Protein 8K9N 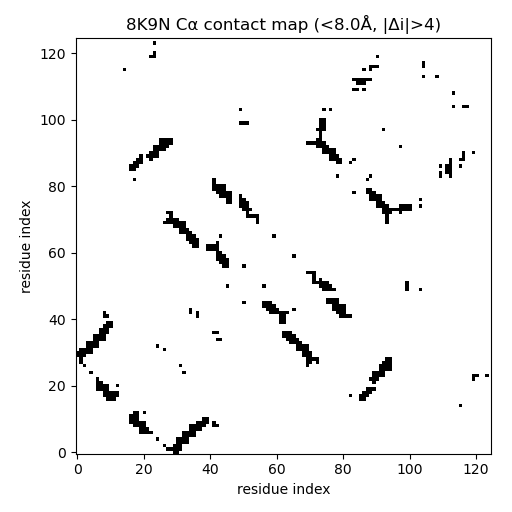(pdb70)

InterPro domains:
  IPR000923 Blue (type 1) copper domain [PF00127] (29-115)
  IPR001235 Blue (type 1) copper protein, plastocyanin-type [PR00156] (47-60)
  IPR001235 Blue (type 1) copper protein, plastocyanin-type [PR00156] (61-76)
  IPR001235 Blue (type 1) copper protein, plastocyanin-type [PR00156] (93-107)
  IPR002386 Amicyanin/Pseudoazurin [PR00155] (25-40)
  IPR002386 Amicyanin/Pseudoazurin [PR00155] (41-60)
  IPR002386 Amicyanin/Pseudoazurin [PR00155] (61-76)
  IPR002386 Amicyanin/Pseudoazurin [PR00155] (82-97)
  IPR002386 Amicyanin/Pseudoazurin [PR00155] (98-113)
  IPR008972 Cupredoxin [G3DSA:2.60.40.420] (24-146)
  IPR008972 Cupredoxin [SSF49503] (25-141)
  IPR012745 Pseudoazurin [TIGR02375] (30-144)
  IPR012745 Pseudoazurin [cd04218] (27-142)
  IPR028871 Blue (type 1) copper protein, binding site [PS00196] (95-109)

Structure (mmCIF, N/CA/C/O backbone):
data_8K9N
#
_entry.id   8K9N
#
_cell.length_a   49.676
_cell.length_b   49.676
_cell.length_c   96.519
_cell.angle_alpha   90.000
_cell.angle_beta   90.000
_cell.angle_gamma   120.000
#
_symmetry.space_group_name_H-M   'P 65'
#
loop_
_entity.id
_entity.type
_entity.pdbx_description
1 polymer Pseudoazurin
2 non-polymer 'COPPER (II) ION'
3 non-polymer 'SULFATE ION'
4 water water
#
loop_
_atom_site.group_PDB
_atom_site.id
_atom_site.type_symbol
_atom_site.label_atom_id
_atom_site.label_alt_id
_atom_site.label_comp_id
_atom_site.label_asym_id
_atom_site.label_entity_id
_atom_site.label_seq_id
_atom_site.pdbx_PDB_ins_code
_atom_site.Cartn_x
_atom_site.Cartn_y
_atom_site.Cartn_z
_atom_site.occupancy
_atom_site.B_iso_or_equiv
_atom_site.auth_seq_id
_atom_site.auth_comp_id
_atom_site.auth_asym_id
_atom_site.auth_atom_id
_atom_site.pdbx_PDB_model_num
ATOM 1 N N A ALA A 1 2 ? 17.77200 1.15200 19.52000 0.610 21.13430 -1 ALA A N 1
ATOM 2 N N B ALA A 1 2 ? 15.77400 -0.02300 20.14600 0.390 15.22948 -1 ALA A N 1
ATOM 3 C CA A ALA A 1 2 ? 18.89300 0.19800 19.73600 0.610 16.55398 -1 ALA A CA 1
ATOM 4 C CA B ALA A 1 2 ? 16.85200 -1.03400 20.32300 0.390 15.21376 -1 ALA A CA 1
ATOM 5 C C A ALA A 1 2 ? 19.05800 -0.68200 18.50500 0.610 11.16370 -1 ALA A C 1
ATOM 6 C C B ALA A 1 2 ? 17.44600 -1.41600 18.97900 0.390 14.19867 -1 ALA A C 1
ATOM 7 O O A ALA A 1 2 ? 18.13200 -0.85200 17.72500 0.610 10.65970 -1 ALA A O 1
ATOM 8 O O B ALA A 1 2 ? 16.74000 -1.42500 17.97300 0.390 13.79585 -1 ALA A O 1
ATOM 21 N N A SER A 1 3 ? 20.25300 -1.23400 18.34000 0.610 10.38270 0 SER A N 1
ATOM 22 N N B SER A 1 3 ? 18.73900 -1.73900 18.96000 0.390 14.94514 0 SER A N 1
ATOM 23 C CA A SER A 1 3 ? 20.55200 -2.07000 17.18500 0.610 9.76171 0 SER A CA 1
ATOM 24 C CA B SER A 1 3 ? 19.33400 -2.29100 17.75300 0.390 15.86918 0 SER A CA 1
ATOM 25 C C A SER A 1 3 ? 19.67100 -3.31200 17.18100 0.610 8.82177 0 SER A C 1
ATOM 26 C C B SER A 1 3 ? 18.66200 -3.60800 17.41800 0.390 13.24557 0 SER A C 1
ATOM 27 O O A SER A 1 3 ? 19.48800 -3.96300 18.21200 0.610 9.62049 0 SER A O 1
ATOM 28 O O B SER A 1 3 ? 18.33400 -4.40800 18.30300 0.390 12.36871 0 SER A O 1
ATOM 43 N N A GLU A 1 4 ? 19.13500 -3.66000 16.01100 0.610 9.39499 1 GLU A N 1
ATOM 44 N N B GLU A 1 4 ? 18.45200 -3.82700 16.13200 0.390 13.31174 1 GLU A N 1
ATOM 45 C CA A GLU A 1 4 ? 18.38800 -4.90700 15.85300 0.610 12.68311 1 GLU A CA 1
ATOM 46 C CA B GLU A 1 4 ? 17.80900 -5.03200 15.66200 0.390 13.10524 1 GLU A CA 1
ATOM 47 C C A GLU A 1 4 ? 19.02000 -5.75000 14.75900 0.610 9.11807 1 GLU A C 1
ATOM 48 C C B GLU A 1 4 ? 18.71800 -5.74200 14.67100 0.390 10.24991 1 GLU A C 1
ATOM 49 O O A GLU A 1 4 ? 19.79000 -5.23900 13.94200 0.610 8.87795 1 GLU A O 1
ATOM 50 O O B GLU A 1 4 ? 19.43300 -5.10700 13.88600 0.390 8.76937 1 GLU A O 1
ATOM 73 N N . ASN A 1 5 ? 18.70800 -7.05800 14.77800 1.000 10.11011 2 ASN A N 1
ATOM 74 C CA . ASN A 1 5 ? 19.36400 -7.99900 13.88200 1.000 8.83878 2 ASN A CA 1
ATOM 75 C C . ASN A 1 5 ? 18.34300 -8.66100 12.97700 1.000 8.32048 2 ASN A C 1
ATOM 76 O O . ASN A 1 5 ? 17.26300 -9.05900 13.42800 1.000 9.78705 2 ASN A O 1
ATOM 88 N N A ILE A 1 6 ? 18.70000 -8.79400 11.70500 0.690 7.49485 3 ILE A N 1
ATOM 89 N N B ILE A 1 6 ? 18.72000 -8.82600 11.70900 0.310 9.75246 3 ILE A N 1
ATOM 90 C CA A ILE A 1 6 ? 17.89800 -9.52400 10.73300 0.690 7.38995 3 ILE A CA 1
ATOM 91 C CA B ILE A 1 6 ? 17.94000 -9.56600 10.72000 0.310 10.90024 3 ILE A CA 1
ATOM 92 C C A ILE A 1 6 ? 18.74700 -10.67300 10.21300 0.690 6.72336 3 ILE A C 1
ATOM 93 C C B ILE A 1 6 ? 18.80900 -10.69700 10.18800 0.310 8.96248 3 ILE A C 1
ATOM 94 O O A ILE A 1 6 ? 19.86200 -10.45900 9.71900 0.690 7.60811 3 ILE A O 1
ATOM 95 O O B ILE A 1 6 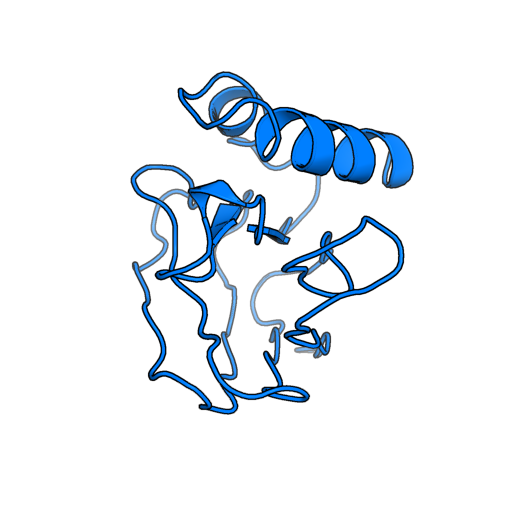? 19.82100 -10.44800 9.51800 0.310 8.44866 3 ILE A O 1
ATOM 126 N N A GLU A 1 7 ? 18.23200 -11.88900 10.35500 0.690 7.18679 4 GLU A N 1
ATOM 127 N N B GLU A 1 7 ? 18.40400 -11.93600 10.45600 0.310 8.76424 4 GLU A N 1
ATOM 128 C CA A GLU A 1 7 ? 18.90400 -13.10300 9.92500 0.690 7.26493 4 GLU A CA 1
ATOM 129 C CA B GLU A 1 7 ? 19.10900 -13.09500 9.93500 0.310 8.33571 4 GLU A CA 1
ATOM 130 C C A GLU A 1 7 ? 18.56100 -13.42100 8.46400 0.690 7.10866 4 GLU A C 1
ATOM 131 C C B GLU A 1 7 ? 18.62200 -13.44100 8.53600 0.310 8.02425 4 GLU A C 1
ATOM 132 O O A GLU A 1 7 ? 17.40300 -13.33300 8.04100 0.690 8.29443 4 GLU A O 1
ATOM 133 O O B GLU A 1 7 ? 17.42500 -13.40400 8.24000 0.310 8.81649 4 GLU A O 1
ATOM 156 N N . VAL A 1 8 ? 19.58600 -13.81000 7.70200 1.000 7.24012 5 VAL A N 1
ATOM 157 C CA . VAL A 1 8 ? 19.42500 -14.12300 6.28600 1.000 6.76265 5 VAL A CA 1
ATOM 158 C C . VAL A 1 8 ? 20.06500 -15.48100 6.03300 1.000 7.17905 5 VAL A C 1
ATOM 159 O O . VAL A 1 8 ? 21.23100 -15.69000 6.37200 1.000 9.14061 5 VAL A O 1
ATOM 173 N N . HIS A 1 9 ? 19.32300 -16.40300 5.43600 1.000 6.75905 6 HIS A N 1
ATOM 174 C CA . HIS A 1 9 ? 19.85900 -17.72300 5.14000 1.000 7.06114 6 HIS A CA 1
ATOM 175 C C . HIS A 1 9 ? 20.37400 -17.76700 3.70600 1.000 6.58813 6 HIS A C 1
ATOM 176 O O . HIS A 1 9 ? 19.71300 -17.29200 2.78400 1.000 7.45977 6 HIS A O 1
ATOM 190 N N . MET A 1 10 ? 21.54600 -18.36600 3.54600 1.000 7.71073 7 MET A N 1
ATOM 191 C CA . MET A 1 10 ? 22.16000 -18.60700 2.24800 1.000 7.52410 7 MET A CA 1
ATOM 192 C C . MET A 1 10 ? 21.85900 -20.02400 1.80600 1.000 7.69165 7 MET A C 1
ATOM 193 O O . MET A 1 10 ? 22.28100 -20.98200 2.46900 1.000 8.33872 7 MET A O 1
ATOM 206 N N . LEU A 1 11 ? 21.11900 -20.15600 0.70000 1.000 7.84811 8 LEU A N 1
ATOM 207 C CA . LEU A 1 11 ? 20.49200 -21.41500 0.33100 1.000 8.17917 8 LEU A CA 1
ATOM 208 C C . LEU A 1 11 ? 20.75100 -21.81300 -1.11400 1.000 8.06659 8 LEU A C 1
ATOM 209 O O . LEU A 1 11 ? 20.76100 -20.98200 -2.02800 1.000 8.46463 8 LEU A O 1
ATOM 225 N N . ASN A 1 12 ? 20.91000 -23.12100 -1.29300 1.000 8.83893 9 ASN A N 1
ATOM 226 C CA . ASN A 1 12 ? 20.99500 -23.68600 -2.63000 1.000 9.30404 9 ASN A CA 1
ATOM 227 C C . ASN A 1 12 ? 19.68300 -23.52800 -3.38500 1.000 9.72163 9 ASN A C 1
ATOM 228 O O . ASN A 1 12 ? 19.69200 -23.39000 -4.61500 1.000 9.83189 9 ASN A O 1
ATOM 237 N N . LYS A 1 13 ? 18.54900 -23.56800 -2.68400 1.000 10.62559 10 LYS A N 1
ATOM 238 C CA . LYS A 1 13 ? 17.26800 -23.31800 -3.32800 1.000 12.67495 10 LYS A CA 1
ATOM 239 C C . LYS A 1 13 ? 16.25900 -22.88600 -2.27500 1.000 10.44783 10 LYS A C 1
ATOM 240 O O . LYS A 1 13 ? 16.41900 -23.16600 -1.08500 1.000 11.66824 10 LYS A O 1
ATOM 248 N N . GLY A 1 14 ? 15.23000 -22.19000 -2.73000 1.000 9.80047 11 GLY A N 1
ATOM 249 C CA . GLY A 1 14 ? 14.19400 -21.68900 -1.85700 1.000 10.21705 11 GLY A CA 1
ATOM 250 C C . GLY A 1 14 ? 12.97800 -21.26400 -2.64600 1.000 9.00105 11 GLY A C 1
ATOM 251 O O . GLY A 1 14 ? 12.75100 -21.72900 -3.76600 1.000 9.34556 11 GLY A O 1
ATOM 255 N N . ALA A 1 15 ? 12.19100 -20.36900 -2.04700 1.000 9.60086 12 ALA A N 1
ATOM 256 C CA . ALA A 1 15 ? 10.91800 -19.98100 -2.64000 1.000 11.66280 12 ALA A CA 1
ATOM 257 C C . ALA A 1 15 ? 11.06700 -19.45500 -4.06200 1.000 11.00279 12 ALA A C 1
ATOM 258 O O . ALA A 1 15 ? 10.22300 -19.73300 -4.91500 1.000 12.13627 12 ALA A O 1
ATOM 265 N N A GLU A 1 16 ? 12.11900 -18.68400 -4.33300 0.700 10.32277 13 GLU A N 1
ATOM 266 N N B GLU A 1 16 ? 12.12400 -18.69300 -4.33000 0.300 12.61099 13 GLU A N 1
ATOM 267 C CA A GLU A 1 16 ? 12.30000 -18.04300 -5.63500 0.700 11.79935 13 GLU A CA 1
ATOM 268 C CA B GLU A 1 16 ? 12.30500 -18.03700 -5.61800 0.300 14.10495 13 GLU A CA 1
ATOM 269 C C A GLU A 1 16 ? 13.11900 -18.88200 -6.60700 0.700 11.04239 13 GLU A C 1
ATOM 270 C C B GLU A 1 16 ? 13.11900 -18.87200 -6.59700 0.300 12.26499 13 GLU A C 1
ATOM 271 O O A GLU A 1 16 ? 13.41200 -18.41900 -7.71300 0.700 12.76704 13 GLU A O 1
ATOM 272 O O B GLU A 1 16 ? 13.41100 -18.39600 -7.69800 0.300 12.70920 13 GLU A O 1
ATOM 295 N N . GLY A 1 17 ? 13.49000 -20.09500 -6.22800 1.000 11.66980 14 GLY A N 1
ATOM 296 C CA . GLY A 1 17 ? 14.25400 -20.95700 -7.10900 1.000 11.64571 14 GLY A CA 1
ATOM 297 C C . GLY A 1 17 ? 15.64000 -21.24300 -6.57900 1.000 9.67361 14 GLY A C 1
ATOM 298 O O . GLY A 1 17 ? 15.83900 -21.31000 -5.36800 1.000 10.04174 14 GLY A O 1
ATOM 302 N N . ALA A 1 18 ? 16.61800 -21.39100 -7.46500 1.000 10.03482 15 ALA A N 1
ATOM 303 C CA . ALA A 1 18 ? 17.95800 -21.77500 -7.06500 1.000 10.32020 15 ALA A CA 1
ATOM 304 C C . ALA A 1 18 ? 18.76400 -20.55400 -6.64400 1.000 8.46249 15 ALA A C 1
ATOM 305 O O . ALA A 1 18 ? 18.58500 -19.45600 -7.18600 1.000 8.96892 15 ALA A O 1
ATOM 311 N N . MET A 1 19 ? 19.66800 -20.77600 -5.68200 1.000 7.93354 16 MET A N 1
ATOM 312 C CA . MET A 1 19 ? 20.71000 -19.83300 -5.27500 1.000 7.58440 16 MET A CA 1
ATOM 313 C C . MET A 1 19 ? 20.08000 -18.54800 -4.74900 1.000 6.87977 16 MET A C 1
ATOM 314 O O . MET A 1 19 ? 20.03300 -17.52200 -5.44200 1.000 7.02747 16 MET A O 1
ATOM 328 N N . VAL A 1 20 ? 19.58700 -18.59800 -3.50500 1.000 7.28346 17 VAL A N 1
ATOM 329 C CA . VAL A 1 20 ? 18.80400 -17.50000 -2.95600 1.000 6.72182 17 VAL A CA 1
ATOM 330 C C . VAL A 1 20 ? 19.30300 -17.10000 -1.57600 1.000 6.58150 17 VAL A C 1
ATOM 331 O O . VAL A 1 20 ? 19.80400 -17.92200 -0.80500 1.000 7.30877 17 VAL A O 1
ATOM 343 N N . PHE A 1 21 ? 19.10200 -15.82500 -1.26500 1.000 6.44184 18 PHE A N 1
ATOM 344 C CA . PHE A 1 21 ? 19.10400 -15.33100 0.10400 1.000 6.57373 18 PHE A CA 1
ATOM 345 C C . PHE A 1 21 ? 17.65200 -15.26100 0.57500 1.000 6.58217 18 PHE A C 1
ATOM 346 O O . PHE A 1 21 ? 16.78100 -14.76200 -0.14900 1.000 6.76734 18 PHE A O 1
ATOM 363 N N A GLU A 1 22 ? 17.40700 -15.74300 1.79700 0.700 6.37547 19 GLU A N 1
ATOM 364 N N B GLU A 1 22 ? 17.38100 -15.75700 1.77600 0.300 7.93316 19 GLU A N 1
ATOM 365 C CA A GLU A 1 22 ? 16.07700 -15.66800 2.39900 0.700 6.54108 19 GLU A CA 1
ATOM 366 C CA B GLU A 1 22 ? 16.04100 -15.64500 2.35100 0.300 8.99181 19 GLU A CA 1
ATOM 367 C C A GLU A 1 22 ? 16.18500 -14.96600 3.74900 0.700 6.31672 19 GLU A C 1
ATOM 368 C C B GLU A 1 22 ? 16.13100 -14.99300 3.72600 0.300 7.50468 19 GLU A C 1
ATOM 369 O O A GLU A 1 22 ? 16.85000 -15.48500 4.66500 0.700 6.81938 19 GLU A O 1
ATOM 370 O O B GLU A 1 22 ? 16.71500 -15.58900 4.65400 0.300 7.33304 19 GLU A O 1
ATOM 389 N N . PRO A 1 23 ? 15.59000 -13.77900 3.90700 1.000 6.88047 20 PRO A N 1
ATOM 390 C CA . PRO A 1 23 ? 14.87100 -13.00800 2.89500 1.000 7.03587 20 PRO A CA 1
ATOM 391 C C . PRO A 1 23 ? 15.85000 -12.38100 1.90400 1.000 6.50958 20 PRO A C 1
ATOM 392 O O . PRO A 1 23 ? 17.05200 -12.32000 2.14600 1.000 7.09672 20 PRO A O 1
ATOM 403 N N . ALA A 1 24 ? 15.29500 -11.89200 0.79700 1.000 6.46624 21 ALA A N 1
ATOM 404 C CA . ALA A 1 24 ? 16.05400 -11.13100 -0.18600 1.000 6.74406 21 ALA A CA 1
ATOM 405 C C . ALA A 1 24 ? 15.78500 -9.64000 -0.07400 1.000 6.51948 21 ALA A C 1
ATOM 406 O O . ALA A 1 24 ? 16.26400 -8.85900 -0.90100 1.000 6.83217 21 ALA A O 1
ATOM 413 N N A TYR A 1 25 ? 15.04500 -9.22800 0.96100 0.490 6.95590 22 TYR A N 1
ATOM 414 N N B TYR A 1 25 ? 15.02800 -9.24100 0.94600 0.510 6.86268 22 TYR A N 1
ATOM 415 C CA A TYR A 1 25 ? 14.80700 -7.82400 1.28900 0.490 7.40285 22 TYR A CA 1
ATOM 416 C CA B TYR A 1 25 ? 14.80200 -7.85200 1.30600 0.510 6.99070 22 TYR A CA 1
ATOM 417 C C A TYR A 1 25 ? 14.92000 -7.67200 2.79800 0.490 7.06555 22 TYR A C 1
ATOM 418 C C B TYR A 1 25 ? 14.99000 -7.74300 2.81200 0.510 6.96881 22 TYR A C 1
ATOM 419 O O A TYR A 1 25 ? 14.21200 -8.35400 3.54600 0.490 8.00085 22 TYR A O 1
ATOM 420 O O B TYR A 1 25 ? 14.44600 -8.55600 3.57100 0.510 7.62473 22 TYR A O 1
ATOM 455 N N . ILE A 1 26 ? 15.78900 -6.77000 3.23000 1.000 6.61301 23 ILE A N 1
ATOM 456 C CA . ILE A 1 26 ? 16.04600 -6.52400 4.64300 1.000 7.08399 23 ILE A CA 1
ATOM 457 C C . ILE A 1 26 ? 15.80700 -5.04800 4.89600 1.000 7.27668 23 ILE A C 1
ATOM 458 O O . ILE A 1 26 ? 16.52700 -4.20400 4.36400 1.000 7.94866 23 ILE A O 1
ATOM 475 N N A LYS A 1 27 ? 14.78300 -4.73000 5.67800 0.410 8.74478 24 LYS A N 1
ATOM 476 N N B LYS A 1 27 ? 14.83700 -4.74200 5.75200 0.590 7.31771 24 LYS A N 1
ATOM 477 C CA A LYS A 1 27 ? 14.59700 -3.36600 6.14400 0.410 10.54497 24 LYS A CA 1
ATOM 478 C CA B LYS A 1 27 ? 14.56100 -3.37700 6.17700 0.590 8.39284 24 LYS A CA 1
ATOM 479 C C A LYS A 1 27 ? 15.37700 -3.19100 7.43500 0.410 9.10561 24 LYS A C 1
ATOM 480 C C B LYS A 1 27 ? 15.26800 -3.11600 7.50200 0.590 8.12336 24 LYS A C 1
ATOM 481 O O A LYS A 1 27 ? 15.32100 -4.04500 8.32500 0.410 8.97532 24 LYS A O 1
ATOM 482 O O B LYS A 1 27 ? 15.03200 -3.82400 8.49100 0.590 8.66793 24 LYS A O 1
ATOM 519 N N . ALA A 1 28 ? 16.12000 -2.09400 7.51500 1.000 8.98375 25 ALA A N 1
ATOM 520 C CA . ALA A 1 28 ? 16.97400 -1.81400 8.64700 1.000 9.52437 25 ALA A CA 1
ATOM 521 C C . ALA A 1 28 ? 17.04500 -0.31900 8.89600 1.000 9.55813 25 ALA A C 1
ATOM 522 O O . ALA A 1 28 ? 16.62200 0.50100 8.07900 1.000 9.47494 25 ALA A O 1
ATOM 530 N N A ASN A 1 29 ? 17.72300 0.03800 9.97800 0.700 9.66363 26 ASN A N 1
ATOM 531 N N B ASN A 1 29 ? 17.36600 -0.02900 10.13800 0.300 12.00734 26 ASN A N 1
ATOM 532 C CA A ASN A 1 29 ? 18.04700 1.41600 10.30500 0.700 10.20877 26 ASN A CA 1
ATOM 533 C CA B ASN A 1 29 ? 17.64600 1.23400 10.76800 0.300 13.17087 26 ASN A CA 1
ATOM 534 C C A ASN A 1 29 ? 19.49500 1.48500 10.76500 0.700 8.84515 26 ASN A C 1
ATOM 535 C C B ASN A 1 29 ? 19.14900 1.36100 10.95700 0.300 11.76567 26 ASN A C 1
ATOM 536 O O A ASN A 1 29 ? 20.09300 0.45700 11.10100 0.700 8.90012 26 ASN A O 1
ATOM 537 O O B ASN A 1 29 ? 19.85700 0.35200 11.03500 0.300 11.20518 26 ASN A O 1
ATOM 558 N N A PRO A 1 30 ? 20.08700 2.68100 10.78200 0.700 9.10316 27 PRO A N 1
ATOM 559 N N B PRO A 1 30 ? 19.66900 2.57900 11.01900 0.300 12.37503 27 PRO A N 1
ATOM 560 C CA A PRO A 1 30 ? 21.50900 2.80300 11.12900 0.700 9.05718 27 PRO A CA 1
ATOM 561 C CA B PRO A 1 30 ? 21.07500 2.74900 11.39000 0.300 12.25994 27 PRO A CA 1
ATOM 562 C C A PRO A 1 30 ? 21.85700 2.10900 12.43100 0.700 8.73617 27 PRO A C 1
ATOM 563 C C B PRO A 1 30 ? 21.37600 2.05100 12.71000 0.300 10.08523 27 PRO A C 1
ATOM 564 O O A PRO A 1 30 ? 21.23800 2.34000 13.47300 0.700 10.21658 27 PRO A O 1
ATOM 565 O O B PRO A 1 30 ? 20.59800 2.12100 13.66700 0.300 8.94827 27 PRO A O 1
ATOM 586 N N A GLY A 1 31 ? 22.88900 1.27900 12.36900 0.700 8.62968 28 GLY A N 1
ATOM 587 N N B GLY A 1 31 ? 22.51900 1.37000 12.74900 0.300 10.50251 28 GLY A N 1
ATOM 588 C CA A GLY A 1 31 ? 23.35700 0.53700 13.51100 0.700 9.75719 28 GLY A CA 1
ATOM 589 C CA B GLY A 1 31 ? 22.92700 0.62000 13.91600 0.300 10.25403 28 GLY A CA 1
ATOM 590 C C A GLY A 1 31 ? 22.81000 -0.87300 13.62300 0.700 9.31583 28 GLY A C 1
ATOM 591 C C B GLY A 1 31 ? 22.52800 -0.83500 13.89400 0.300 9.30260 28 GLY A C 1
ATOM 592 O O A GLY A 1 31 ? 23.35900 -1.64700 14.41900 0.700 9.56921 28 GLY A O 1
ATOM 593 O O B GLY A 1 31 ? 22.69800 -1.52500 14.90800 0.300 8.45665 28 GLY A O 1
ATOM 600 N N A ASP A 1 32 ? 21.72700 -1.21500 12.89500 0.700 8.48808 29 ASP A N 1
ATOM 601 N N B ASP A 1 32 ? 22.02600 -1.33300 12.76800 0.300 9.15014 29 ASP A N 1
ATOM 602 C CA A ASP A 1 32 ? 21.21500 -2.58500 12.89000 0.700 8.00963 29 ASP A CA 1
ATOM 603 C CA B ASP A 1 32 ? 21.54300 -2.70000 12.67600 0.300 8.07749 29 ASP A CA 1
ATOM 604 C C A ASP A 1 32 ? 22.26800 -3.52700 12.31800 0.700 7.24494 29 ASP A C 1
ATOM 605 C C B ASP A 1 32 ? 22.60900 -3.59500 12.06100 0.300 7.76489 29 ASP A C 1
ATOM 606 O O A ASP A 1 32 ? 23.25200 -3.09900 11.71100 0.700 8.41424 29 ASP A O 1
ATOM 607 O O B ASP A 1 32 ? 23.47700 -3.13800 11.31100 0.300 7.86295 29 ASP A O 1
ATOM 624 N N A THR A 1 33 ? 22.05200 -4.82700 12.52300 0.700 6.66601 30 THR A N 1
ATOM 625 N N B THR A 1 33 ? 22.53300 -4.87900 12.38900 0.300 8.76866 30 THR A N 1
ATOM 626 C CA A THR A 1 33 ? 22.91000 -5.85300 11.95900 0.700 6.29281 30 THR A CA 1
ATOM 627 C CA B THR A 1 33 ? 23.43000 -5.87900 11.83900 0.300 9.85346 30 THR A CA 1
ATOM 628 C C A THR A 1 33 ? 22.10800 -6.78700 11.06300 0.700 5.79635 30 THR A C 1
ATOM 629 C C B THR A 1 33 ? 22.62200 -6.86300 11.00800 0.300 9.52760 30 THR A C 1
ATOM 630 O O A THR A 1 33 ? 20.90300 -6.98400 11.24600 0.700 5.99041 30 THR A O 1
ATOM 631 O O B THR A 1 33 ? 21.45200 -7.13000 11.29600 0.300 9.24796 30 THR A O 1
ATOM 652 N N A VAL A 1 34 ? 22.80600 -7.35900 10.08900 0.700 6.39766 31 VAL A N 1
ATOM 653 N N B VAL A 1 34 ? 23.25100 -7.39700 9.97000 0.300 10.22638 31 VAL A N 1
ATOM 654 C CA A VAL A 1 34 ? 22.25100 -8.33500 9.16500 0.700 6.22088 31 VAL A CA 1
ATOM 655 C CA B VAL A 1 34 ? 22.64000 -8.39900 9.10700 0.300 10.46009 31 VAL A CA 1
ATOM 656 C C A VAL A 1 34 ? 23.19200 -9.52000 9.22000 0.700 6.33697 31 VAL A C 1
ATOM 657 C C B VAL A 1 34 ? 23.52400 -9.63100 9.18100 0.300 10.06755 31 VAL A C 1
ATOM 658 O O A VAL A 1 34 ? 24.39300 -9.37200 8.97800 0.700 7.35443 31 VAL A O 1
ATOM 659 O O B VAL A 1 34 ? 24.67100 -9.60600 8.71700 0.300 10.15120 31 VAL A O 1
ATOM 684 N N A THR A 1 35 ? 22.66800 -10.67700 9.60500 0.700 6.34077 32 THR A N 1
ATOM 685 N N B THR A 1 35 ? 23.00000 -10.70400 9.77300 0.300 10.76882 32 THR A N 1
ATOM 686 C CA A THR A 1 35 ? 23.47800 -11.86900 9.84900 0.700 7.31385 32 THR A CA 1
ATOM 687 C CA B THR A 1 35 ? 23.74900 -11.94200 9.95300 0.300 11.25161 32 THR A CA 1
ATOM 688 C C A THR A 1 35 ? 23.23700 -12.87600 8.73200 0.700 7.16014 32 THR A C 1
ATOM 689 C C B THR A 1 35 ? 23.34800 -12.93700 8.87100 0.300 9.33565 32 THR A C 1
ATOM 690 O O A THR A 1 35 ? 22.11000 -13.34200 8.56300 0.700 7.72888 32 THR A O 1
ATOM 691 O O B THR A 1 35 ? 22.22100 -13.43900 8.85700 0.300 8.58830 32 THR A O 1
ATOM 712 N N . PHE A 1 36 ? 24.29600 -13.21200 7.98800 1.000 8.35551 33 PHE A N 1
ATOM 713 C CA . PHE A 1 36 ? 24.18200 -14.14600 6.87400 1.000 8.26325 33 PHE A CA 1
ATOM 714 C C . PHE A 1 36 ? 24.66600 -15.51300 7.33600 1.000 9.04805 33 PHE A C 1
ATOM 715 O O . PHE A 1 36 ? 25.81600 -15.66300 7.75700 1.000 10.43391 33 PHE A O 1
ATOM 733 N N . ILE A 1 37 ? 23.78700 -16.50000 7.23900 1.000 9.18441 34 ILE A N 1
ATOM 734 C CA . ILE A 1 37 ? 23.99700 -17.82000 7.82600 1.000 10.63403 34 ILE A CA 1
ATOM 735 C C . ILE A 1 37 ? 24.18200 -18.84000 6.71100 1.000 9.17516 34 ILE A C 1
ATOM 736 O O . ILE A 1 37 ? 23.30600 -18.96800 5.84300 1.000 8.81350 34 ILE A O 1
ATOM 749 N N . PRO A 1 38 ? 25.27900 -19.59900 6.71500 1.000 10.51755 35 PRO A N 1
ATOM 750 C CA . PRO A 1 38 ? 25.55400 -20.60900 5.68000 1.000 11.41873 35 PRO A CA 1
ATOM 751 C C . PRO A 1 38 ? 24.78200 -21.90000 5.92300 1.000 10.90527 35 PRO A C 1
ATOM 752 O O . PRO A 1 38 ? 25.32800 -22.95600 6.22600 1.000 12.41162 35 PRO A O 1
ATOM 763 N N . VAL A 1 39 ? 23.46100 -21.82400 5.75800 1.000 10.31742 36 VAL A N 1
ATOM 764 C CA . VAL A 1 39 ? 22.61900 -22.99900 5.95700 1.000 11.08370 36 VAL A CA 1
ATOM 765 C C . VAL A 1 39 ? 23.04300 -24.11400 5.01300 1.000 10.53940 36 VAL A C 1
ATOM 766 O O . VAL A 1 39 ? 23.18000 -25.27700 5.41300 1.000 11.92947 36 VAL A O 1
ATOM 779 N N . ASP A 1 40 ? 23.24100 -23.77300 3.74500 1.000 10.71280 37 ASP A N 1
ATOM 780 C CA . ASP A 1 40 ? 23.86400 -24.65000 2.77000 1.000 11.94357 37 ASP A CA 1
ATOM 781 C C . ASP A 1 40 ? 25.27000 -24.15000 2.47200 1.000 12.37415 37 ASP A C 1
ATOM 782 O O . ASP A 1 40 ? 25.54200 -22.95200 2.54800 1.000 10.76465 37 ASP A O 1
ATOM 791 N N A LYS A 1 41 ? 26.14400 -25.07900 2.08700 0.670 14.46644 38 LYS A N 1
ATOM 792 N N B LYS A 1 41 ? 26.17600 -25.06900 2.15400 0.330 16.83638 38 LYS A N 1
ATOM 793 C CA A LYS A 1 41 ? 27.52800 -24.76200 1.77300 0.670 17.60877 38 LYS A CA 1
ATOM 794 C CA B LYS A 1 41 ? 27.54700 -24.67200 1.86700 0.330 20.36081 38 LYS A CA 1
ATOM 795 C C A LYS A 1 41 ? 27.63300 -24.11500 0.40200 0.670 16.00155 38 LYS A C 1
ATOM 796 C C B LYS A 1 41 ? 27.68500 -24.17400 0.43100 0.330 17.92640 38 LYS A C 1
ATOM 797 O O A LYS A 1 41 ? 26.79500 -24.33300 -0.47500 0.670 14.88375 38 LYS A O 1
ATOM 798 O O B LYS A 1 41 ? 26.90200 -24.53000 -0.45300 0.330 17.69639 38 LYS A O 1
ATOM 821 N N . GLY A 1 42 ? 28.68800 -23.32300 0.21900 1.000 16.52378 39 GLY A N 1
ATOM 822 C CA . GLY A 1 42 ? 29.03400 -22.79400 -1.08100 1.000 16.06742 39 GLY A CA 1
ATOM 823 C C . GLY A 1 42 ? 28.76500 -21.32600 -1.29100 1.000 12.30381 39 GLY A C 1
ATOM 824 O O . GLY A 1 42 ? 28.93500 -20.84700 -2.42000 1.000 13.46131 39 GLY A O 1
ATOM 829 N N . HIS A 1 43 ? 28.36000 -20.59600 -0.25000 1.000 10.07970 40 HIS A N 1
ATOM 830 C CA . HIS A 1 43 ? 27.85700 -19.24300 -0.40800 1.000 8.95695 40 HIS A CA 1
ATOM 831 C C . HIS A 1 43 ? 28.63700 -18.24900 0.44000 1.000 8.62162 40 HIS A C 1
ATOM 832 O O . HIS A 1 43 ? 29.27500 -18.59600 1.43900 1.000 9.46752 40 HIS A O 1
ATOM 846 N N . ASN A 1 44 ? 28.56000 -16.99100 0.02500 1.000 8.79729 41 ASN A N 1
ATOM 847 C CA . ASN A 1 44 ? 29.07800 -15.87600 0.80100 1.000 8.42006 41 ASN A CA 1
ATOM 848 C C . ASN A 1 44 ? 28.22000 -14.65300 0.49300 1.000 7.87472 41 ASN A C 1
ATOM 849 O O . ASN A 1 44 ? 27.19600 -14.74200 -0.19700 1.000 7.93787 41 ASN A O 1
ATOM 860 N N . VAL A 1 45 ? 28.66300 -13.50300 0.98900 1.000 8.03248 42 VAL A N 1
ATOM 861 C CA . VAL A 1 45 ? 27.99200 -12.24500 0.71300 1.000 8.21808 42 VAL A CA 1
ATOM 862 C C . VAL A 1 45 ? 29.03500 -11.18300 0.41200 1.000 8.27393 42 VAL A C 1
ATOM 863 O O . VAL A 1 45 ? 30.05900 -11.09400 1.09100 1.000 9.93228 42 VAL A O 1
ATOM 876 N N A GLU A 1 46 ? 28.76500 -10.37200 -0.62800 0.800 7.51085 43 GLU A N 1
ATOM 877 N N B GLU A 1 46 ? 28.75100 -10.35800 -0.58100 0.200 9.78317 43 GLU A N 1
ATOM 878 C CA A GLU A 1 46 ? 29.67600 -9.35200 -1.15100 0.800 8.60734 43 GLU A CA 1
ATOM 879 C CA B GLU A 1 46 ? 29.66200 -9.28800 -0.91500 0.200 10.73988 43 GLU A CA 1
ATOM 880 C C A GLU A 1 46 ? 28.87000 -8.12900 -1.57600 0.800 8.55705 43 GLU A C 1
ATOM 881 C C B GLU A 1 46 ? 28.84900 -8.13700 -1.47400 0.200 8.92727 43 GLU A C 1
ATOM 882 O O A GLU A 1 46 ? 27.86200 -8.26000 -2.27700 0.800 8.98716 43 GLU A O 1
ATOM 883 O O B GLU A 1 46 ? 27.81400 -8.33200 -2.11500 0.200 8.24450 43 GLU A O 1
ATOM 906 N N . SER A 1 47 ? 29.31800 -6.93500 -1.19000 1.000 8.66844 44 SER A N 1
ATOM 907 C CA . SER A 1 47 ? 28.68200 -5.73400 -1.70200 1.000 9.22583 44 SER A CA 1
ATOM 908 C C . SER A 1 47 ? 28.95400 -5.62600 -3.20300 1.000 9.53189 44 SER A C 1
ATOM 909 O O . SER A 1 47 ? 30.03200 -5.96600 -3.66900 1.000 11.68651 44 SER A O 1
ATOM 918 N N A ILE A 1 48 ? 27.89900 -5.23400 -3.98600 0.660 9.55044 45 ILE A N 1
ATOM 919 N N B ILE A 1 48 ? 28.03400 -5.03700 -3.93300 0.340 11.75512 45 ILE A N 1
ATOM 920 C CA A ILE A 1 48 ? 28.00400 -5.09200 -5.44200 0.660 9.97614 45 ILE A CA 1
ATOM 921 C CA B ILE A 1 48 ? 28.26600 -4.77300 -5.34000 0.340 12.42359 45 ILE A CA 1
ATOM 922 C C A ILE A 1 48 ? 28.56600 -3.72200 -5.78500 0.660 10.38073 45 ILE A C 1
ATOM 923 C C B ILE A 1 48 ? 28.78500 -3.34900 -5.46400 0.340 12.46574 45 ILE A C 1
ATOM 924 O O A ILE A 1 48 ? 28.20200 -2.70700 -5.17800 0.660 10.45919 45 ILE A O 1
ATOM 925 O O B ILE A 1 48 ? 28.17200 -2.40600 -4.94700 0.340 10.81169 45 ILE A O 1
ATOM 956 N N A LYS A 1 49 ? 29.44900 -3.695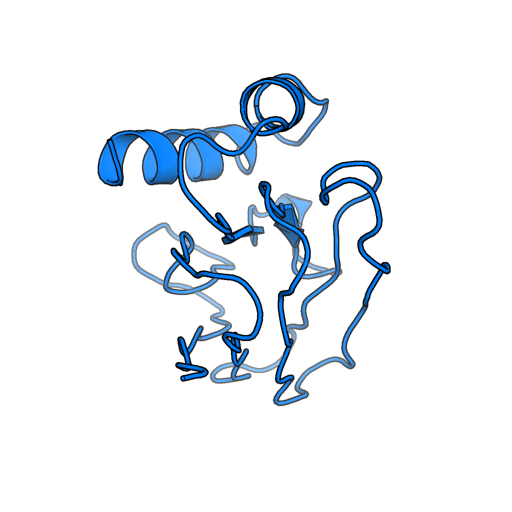00 -6.78100 0.660 11.68159 46 LYS A N 1
ATOM 957 N N B LYS A 1 49 ? 29.96100 -3.22000 -6.08300 0.340 15.41451 46 LYS A N 1
ATOM 958 C CA A LYS A 1 49 ? 30.10300 -2.45900 -7.18700 0.660 14.68080 46 LYS A CA 1
ATOM 959 C CA B LYS A 1 49 ? 30.52200 -1.92700 -6.43700 0.340 17.80231 46 LYS A CA 1
ATOM 960 C C A LYS A 1 49 ? 29.07200 -1.38400 -7.50800 0.660 11.91112 46 LYS A C 1
ATOM 961 C C B LYS A 1 49 ? 29.46300 -1.07300 -7.10800 0.340 14.09454 46 LYS A C 1
ATOM 962 O O A LYS A 1 49 ? 28.12100 -1.62300 -8.25900 0.660 12.41960 46 LYS A O 1
ATOM 963 O O B LYS A 1 49 ? 28.74800 -1.53400 -7.99800 0.340 12.82787 46 LYS A O 1
ATOM 982 N N A ASP A 1 50 ? 29.26900 -0.21400 -6.88700 0.660 12.36009 47 ASP A N 1
ATOM 983 N N B ASP A 1 50 ? 29.36800 0.17800 -6.67600 0.340 12.93636 47 ASP A N 1
ATOM 984 C CA A ASP A 1 50 ? 28.48800 1.01900 -7.04000 0.660 12.53073 47 ASP A CA 1
ATOM 985 C CA B ASP A 1 50 ? 28.39400 1.15400 -7.14700 0.340 10.35434 47 ASP A CA 1
ATOM 986 C C A ASP A 1 50 ? 27.00900 0.85600 -6.67700 0.660 9.14422 47 ASP A C 1
ATOM 987 C C B ASP A 1 50 ? 26.97900 0.89900 -6.64200 0.340 9.84085 47 ASP A C 1
ATOM 988 O O A ASP A 1 50 ? 26.17500 1.67700 -7.07300 0.660 9.24426 47 ASP A O 1
ATOM 989 O O B ASP A 1 50 ? 26.06400 1.64900 -7.00200 0.340 9.94025 47 ASP A O 1
ATOM 1006 N N A MET A 1 51 ? 26.69000 -0.14400 -5.84300 0.660 7.37295 48 MET A N 1
ATOM 1007 N N B MET A 1 51 ? 26.77000 -0.10200 -5.79700 0.340 10.59309 48 MET A N 1
ATOM 1008 C CA A MET A 1 51 ? 25.33200 -0.42000 -5.39100 0.660 6.20741 48 MET A CA 1
ATOM 1009 C CA B MET A 1 51 ? 25.45100 -0.44200 -5.29000 0.340 11.39773 48 MET A CA 1
ATOM 1010 C C A MET A 1 51 ? 25.23400 -0.47200 -3.86100 0.660 6.13702 48 MET A C 1
ATOM 1011 C C B MET A 1 51 ? 25.47900 -0.53700 -3.77400 0.340 9.90800 48 MET A C 1
ATOM 1012 O O A MET A 1 51 ? 24.36200 -1.14800 -3.30500 0.660 6.74889 48 MET A O 1
ATOM 1013 O O B MET A 1 51 ? 25.00800 -1.50700 -3.17900 0.340 9.69046 48 MET A O 1
ATOM 1040 N N A ILE A 1 52 ? 26.05900 0.30600 -3.16700 0.660 7.51371 49 ILE A N 1
ATOM 1041 N N B ILE A 1 52 ? 26.06300 0.47300 -3.13400 0.340 10.46777 49 ILE A N 1
ATOM 1042 C CA A ILE A 1 52 ? 25.85700 0.54800 -1.73800 0.660 7.63002 49 ILE A CA 1
ATOM 1043 C CA B ILE A 1 52 ? 25.94000 0.64700 -1.68700 0.340 11.32508 49 ILE A CA 1
ATOM 1044 C C A ILE A 1 52 ? 25.88700 2.04600 -1.49300 0.660 6.64046 49 ILE A C 1
ATOM 1045 C C B ILE A 1 52 ? 25.86800 2.13100 -1.35900 0.340 11.27832 49 ILE A C 1
ATOM 1046 O O A ILE A 1 52 ? 26.30600 2.82400 -2.36100 0.660 7.85058 49 ILE A O 1
ATOM 1047 O O B ILE A 1 52 ? 26.22900 2.98900 -2.17400 0.340 10.23054 49 ILE A O 1
ATOM 1078 N N A PRO A 1 53 ? 25.39300 2.49400 -0.34200 0.660 8.49116 50 PRO A N 1
ATOM 1079 N N B PRO A 1 53 ? 25.38700 2.46200 -0.16100 0.340 14.27447 50 PRO A N 1
ATOM 1080 C CA A PRO A 1 53 ? 25.18100 3.92200 -0.16500 0.660 10.23871 50 PRO A CA 1
ATOM 1081 C CA B PRO A 1 53 ? 25.16300 3.87100 0.18200 0.340 15.74228 50 PRO A CA 1
ATOM 1082 C C A PRO A 1 53 ? 26.48400 4.67400 -0.09200 0.660 11.03906 50 PRO A C 1
ATOM 1083 C C B PRO A 1 53 ? 26.44700 4.68900 0.13500 0.340 13.44508 50 PRO A C 1
ATOM 1084 O O A PRO A 1 53 ? 27.57800 4.14000 0.11200 0.660 11.42872 50 PRO A O 1
ATOM 1085 O O B PRO A 1 53 ? 27.53500 4.19300 0.44500 0.340 11.90666 50 PRO A O 1
ATOM 1106 N N . GLU A 1 54 ? 26.31000 5.97200 -0.22500 1.000 13.16645 51 GLU A N 1
ATOM 1107 C CA . GLU A 1 54 ? 27.40700 6.89200 -0.04300 1.000 14.96556 51 GLU A CA 1
ATOM 1108 C C . GLU A 1 54 ? 27.96500 6.72800 1.36000 1.000 13.76431 51 GLU A C 1
ATOM 1109 O O . GLU A 1 54 ? 27.21800 6.60800 2.33900 1.000 13.48078 51 GLU A O 1
ATOM 1120 N N . GLY A 1 55 ? 29.28600 6.66500 1.43900 1.000 13.94840 52 GLY A N 1
ATOM 1121 C CA . GLY A 1 55 ? 29.98400 6.54900 2.69900 1.000 14.23346 52 GLY A CA 1
ATOM 1122 C C . GLY A 1 55 ? 30.10300 5.14800 3.25500 1.000 13.61828 52 GLY A C 1
ATOM 1123 O O . GLY A 1 55 ? 30.81500 4.95700 4.24800 1.000 15.03860 52 GLY A O 1
ATOM 1126 N N . ALA A 1 56 ? 29.43800 4.16600 2.66300 1.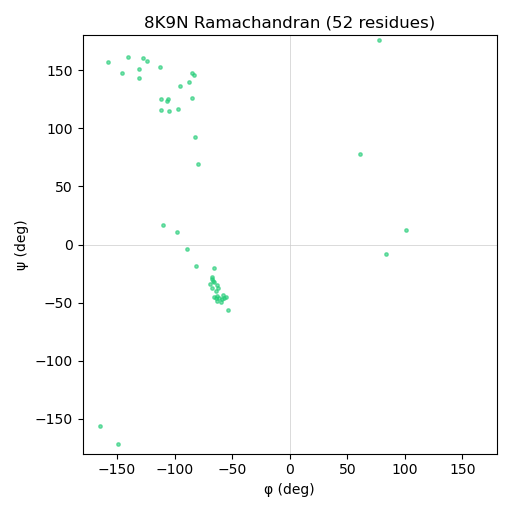000 12.24585 53 ALA A N 1
ATOM 1127 C CA . ALA A 1 56 ? 29.51500 2.80900 3.16300 1.000 13.48117 53 ALA A CA 1
ATOM 1128 C C . ALA A 1 56 ? 30.75800 2.11800 2.62400 1.000 12.69816 53 ALA A C 1
ATOM 1129 O O . ALA A 1 56 ? 31.19100 2.35100 1.49200 1.000 13.65883 53 ALA A O 1
ATOM 1135 N N . GLU A 1 57 ? 31.33000 1.25800 3.45400 1.000 15.81663 54 GLU A N 1
ATOM 1136 C CA . GLU A 1 57 ? 32.51600 0.50100 3.08600 1.000 20.26378 54 GLU A CA 1
ATOM 1137 C C . GLU A 1 57 ? 32.12900 -0.78900 2.37300 1.000 15.64698 54 GLU A C 1
ATOM 1138 O O . GLU A 1 57 ? 31.16000 -1.45500 2.73400 1.000 14.03225 54 GLU A O 1
ATOM 1148 N N . LYS A 1 58 ? 32.88500 -1.12500 1.33700 1.000 15.51697 55 LYS A N 1
ATOM 1149 C CA . LYS A 1 58 ? 32.69700 -2.40200 0.66900 1.000 17.06515 55 LYS A CA 1
ATOM 1150 C C . LYS A 1 58 ? 33.00500 -3.54700 1.63000 1.000 13.83135 55 LYS A C 1
ATOM 1151 O O . LYS A 1 58 ? 33.74300 -3.39400 2.60700 1.000 13.59286 55 LYS A O 1
ATOM 1161 N N A PHE A 1 59 ? 32.42100 -4.71300 1.34200 0.710 12.74875 56 PHE A N 1
ATOM 1162 N N B PHE A 1 59 ? 32.43700 -4.71300 1.34800 0.290 14.12178 56 PHE A N 1
ATOM 1163 C CA A PHE A 1 59 ? 32.62100 -5.89300 2.16900 0.710 13.20773 56 PHE A CA 1
ATOM 1164 C CA B PHE A 1 59 ? 32.76900 -5.88200 2.14100 0.290 13.84478 56 PHE A CA 1
ATOM 1165 C C A PHE A 1 59 ? 32.52100 -7.14900 1.31500 0.710 11.24738 56 PHE A C 1
ATOM 1166 C C B PHE A 1 59 ? 32.58200 -7.12900 1.29700 0.290 11.82362 56 PHE A C 1
ATOM 1167 O O A PHE A 1 59 ? 31.84600 -7.16700 0.28000 0.710 10.73516 56 PHE A O 1
ATOM 1168 O O B PHE A 1 59 ? 31.89700 -7.12400 0.27000 0.290 10.85483 56 PHE A O 1
ATOM 1201 N N . LYS A 1 60 ? 33.19200 -8.20800 1.77300 1.000 12.26033 57 LYS A N 1
ATOM 1202 C CA . LYS A 1 60 ? 33.14000 -9.50400 1.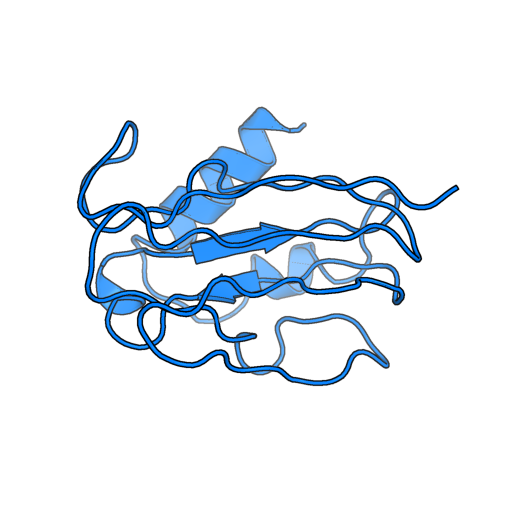10800 1.000 11.62357 57 LYS A CA 1
ATOM 1203 C C . LYS A 1 60 ? 33.45900 -10.56500 2.15100 1.000 10.38340 57 LYS A C 1
ATOM 1204 O O . LYS A 1 60 ? 34.57000 -10.58800 2.69300 1.000 12.88945 57 LYS A O 1
ATOM 1223 N N . SER A 1 61 ? 32.50000 -11.43000 2.44400 1.000 9.94653 58 SER A N 1
ATOM 1224 C CA . SER A 1 61 ? 32.68900 -12.46100 3.44800 1.000 10.14251 58 SER A CA 1
ATOM 1225 C C . SER A 1 61 ? 33.36100 -13.68800 2.83800 1.000 9.83870 58 SER A C 1
ATOM 1226 O O . SER A 1 61 ? 33.43800 -13.84300 1.61600 1.000 10.13337 58 SER A O 1
ATOM 1234 N N A LYS A 1 62 ? 33.79200 -14.55900 3.73500 0.700 10.13896 59 LYS A N 1
ATOM 1235 N N B LYS A 1 62 ? 33.92400 -14.56500 3.68600 0.300 12.98852 59 LYS A N 1
ATOM 1236 C CA A LYS A 1 62 ? 34.47600 -15.78800 3.41700 0.700 13.52067 59 LYS A CA 1
ATOM 1237 C CA B LYS A 1 62 ? 34.38200 -15.78800 3.02600 0.300 17.26583 59 LYS A CA 1
ATOM 1238 C C A LYS A 1 62 ? 33.39500 -16.83500 3.11300 0.700 10.31811 59 LYS A C 1
ATOM 1239 C C B LYS A 1 62 ? 33.21500 -16.69700 2.70000 0.300 13.28314 59 LYS A C 1
ATOM 1240 O O A LYS A 1 62 ? 32.33800 -16.84500 3.74400 0.700 9.61161 59 LYS A O 1
ATOM 1241 O O B LYS A 1 62 ? 32.09100 -16.53100 3.17500 0.300 12.66649 59 LYS A O 1
ATOM 1262 N N A ILE A 1 63 ? 33.64400 -17.71000 2.13700 0.650 9.79311 60 ILE A N 1
ATOM 1263 N N B ILE A 1 63 ? 33.53700 -17.73200 1.93300 0.350 12.97320 60 ILE A N 1
ATOM 1264 C CA A ILE A 1 63 ? 32.68000 -18.76900 1.83900 0.650 11.73384 60 ILE A CA 1
ATOM 1265 C CA B ILE A 1 63 ? 32.58200 -18.78300 1.66000 0.350 14.16905 60 ILE A CA 1
ATOM 1266 C C A ILE A 1 63 ? 32.36000 -19.54100 3.11900 0.650 10.73250 60 ILE A C 1
ATOM 1267 C C B ILE A 1 63 ? 32.35100 -19.57500 2.93600 0.350 13.89756 60 ILE A C 1
ATOM 1268 O O A ILE A 1 63 ? 33.25500 -19.93700 3.87300 0.650 10.61174 60 ILE A O 1
ATOM 1269 O O B ILE A 1 63 ? 33.27400 -19.80300 3.73000 0.350 13.21289 60 ILE A O 1
ATOM 1300 N N A ASN A 1 64 ? 31.07000 -19.74200 3.37800 0.700 12.85216 61 ASN A N 1
ATOM 1301 N N B ASN A 1 64 ? 31.11000 -19.98800 3.15100 0.300 17.08231 61 ASN A N 1
ATOM 1302 C CA A ASN A 1 64 ? 30.54000 -20.49500 4.51900 0.700 17.65470 61 ASN A CA 1
ATOM 1303 C CA B ASN A 1 64 ? 30.75900 -20.84900 4.26900 0.300 21.08298 61 ASN A CA 1
ATOM 1304 C C A ASN A 1 64 ? 30.67300 -19.78400 5.85600 0.700 19.59830 61 ASN A C 1
ATOM 1305 C C B ASN A 1 64 ? 30.91800 -20.15700 5.62400 0.300 22.69856 61 ASN A C 1
ATOM 1306 O O A ASN A 1 64 ? 30.35700 -20.36600 6.90300 0.700 20.84767 61 ASN A O 1
ATOM 1307 O O B ASN A 1 64 ? 31.08300 -20.84500 6.63800 0.300 23.18151 61 ASN A O 1
ATOM 1324 N N A GLU A 1 65 ? 31.12300 -18.55200 5.86800 0.700 22.07865 62 GLU A N 1
ATOM 1325 N N B GLU A 1 65 ? 30.88300 -18.81700 5.68900 0.300 24.77150 62 GLU A N 1
ATOM 1326 C CA A GLU A 1 65 ? 31.17100 -17.79300 7.10300 0.700 22.99616 62 GLU A CA 1
ATOM 1327 C CA B GLU A 1 65 ? 31.09800 -18.11800 6.95200 0.300 24.95003 62 GLU A CA 1
ATOM 1328 C C A GLU A 1 65 ? 29.79700 -17.29000 7.51400 0.700 17.70839 62 GLU A C 1
ATOM 1329 C C B GLU A 1 65 ? 29.76600 -17.54700 7.44300 0.300 19.84438 62 GLU A C 1
ATOM 1330 O O A GLU A 1 65 ? 29.06900 -16.69300 6.71100 0.700 14.25189 62 GLU A O 1
ATOM 1331 O O B GLU A 1 65 ? 28.83800 -17.32700 6.65900 0.300 19.05326 62 GLU A O 1
ATOM 1348 N N A ASN A 1 66 ? 29.42800 -17.57000 8.76100 0.430 18.09365 63 ASN A N 1
ATOM 1349 N N B ASN A 1 66 ? 29.68200 -17.29800 8.75900 0.570 17.23875 63 ASN A N 1
ATOM 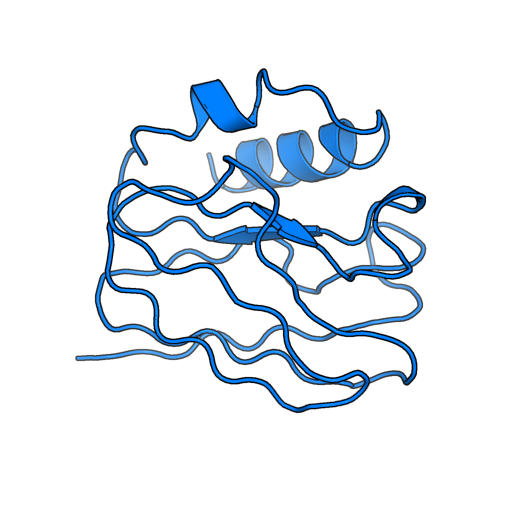1350 C CA A ASN A 1 66 ? 28.49700 -16.69600 9.44800 0.430 17.23580 63 ASN A CA 1
ATOM 1351 C CA B ASN A 1 66 ? 28.49700 -16.72100 9.40800 0.570 14.78699 63 ASN A CA 1
ATOM 1352 C C A ASN A 1 66 ? 29.08100 -15.30700 9.36000 0.430 14.49033 63 ASN A C 1
ATOM 1353 C C B ASN A 1 66 ? 28.80300 -15.24500 9.66700 0.570 13.17337 63 ASN A C 1
ATOM 1354 O O A ASN A 1 66 ? 30.20600 -15.08000 9.80500 0.430 15.04842 63 ASN A O 1
ATOM 1355 O O B ASN A 1 66 ? 29.41300 -14.89300 10.68200 0.570 14.20101 63 ASN A O 1
ATOM 1376 N N . TYR A 1 67 ? 28.35900 -14.38400 8.74700 1.000 11.78860 64 TYR A N 1
ATOM 1377 C CA . TYR A 1 67 ? 28.86300 -13.02700 8.61200 1.000 10.81804 64 TYR A CA 1
ATOM 1378 C C . TYR A 1 67 ? 27.85600 -12.03700 9.14900 1.000 9.25695 64 TYR A C 1
ATOM 1379 O O . TYR A 1 67 ? 26.71800 -11.99500 8.68600 1.000 9.81303 64 TYR A O 1
ATOM 1398 N N A VAL A 1 68 ? 28.24700 -11.25500 10.15900 0.700 8.00432 65 VAL A N 1
ATOM 1399 N N B VAL A 1 68 ? 28.32500 -11.17800 10.04100 0.300 12.74941 65 VAL A N 1
ATOM 1400 C CA A VAL A 1 68 ? 27.37100 -10.25500 10.76600 0.700 8.91521 65 VAL A CA 1
ATOM 1401 C CA B VAL A 1 68 ? 27.53400 -10.11100 10.62500 0.300 15.43536 65 VAL A CA 1
ATOM 1402 C C A VAL A 1 68 ? 27.79500 -8.86700 10.28000 0.700 7.26306 65 VAL A C 1
ATOM 1403 C C B VAL A 1 68 ? 28.01000 -8.81400 9.97800 0.300 13.34127 65 VAL A C 1
ATOM 1404 O O A VAL A 1 68 ? 28.84000 -8.34000 10.67700 0.700 8.55754 65 VAL A O 1
ATOM 1405 O O B VAL A 1 68 ? 29.14300 -8.37300 10.20800 0.300 12.97115 65 VAL A O 1
ATOM 1430 N N A LEU A 1 69 ? 26.95500 -8.27000 9.44100 0.700 6.77286 66 LEU A N 1
ATOM 1431 N N B LEU A 1 69 ? 27.16500 -8.22900 9.12800 0.300 13.97927 66 LEU A N 1
ATOM 1432 C CA A LEU A 1 69 ? 27.18000 -6.95200 8.85300 0.700 7.18556 66 LEU A CA 1
ATOM 1433 C CA B LEU A 1 69 ? 27.41900 -6.92800 8.52000 0.300 14.81712 66 LEU A CA 1
ATOM 1434 C C A LEU A 1 69 ? 26.45400 -5.90500 9.68600 0.700 7.00826 66 LEU A C 1
ATOM 1435 C C B LEU A 1 69 ? 26.71200 -5.85300 9.32900 0.300 11.96722 66 LEU A C 1
ATOM 1436 O O A LEU A 1 69 ? 25.26100 -6.04300 9.93400 0.700 8.26169 66 LEU A O 1
ATOM 1437 O O B LEU A 1 69 ? 25.51300 -5.96500 9.59600 0.300 10.38229 66 LEU A O 1
ATOM 1468 N N A THR A 1 70 ? 27.15500 -4.85400 10.10200 0.700 7.31862 67 THR A N 1
ATOM 1469 N N B THR A 1 70 ? 27.43600 -4.80000 9.68500 0.300 12.14735 67 THR A N 1
ATOM 1470 C CA A THR A 1 70 ? 26.50500 -3.69400 10.70300 0.700 7.73124 67 THR A CA 1
ATOM 1471 C CA B THR A 1 70 ? 26.82900 -3.63300 10.30600 0.300 11.84237 67 THR A CA 1
ATOM 1472 C C A THR A 1 70 ? 26.27900 -2.65000 9.62100 0.700 7.67390 67 THR A C 1
ATOM 1473 C C B THR A 1 70 ? 26.54500 -2.61000 9.21500 0.300 10.71821 67 THR A C 1
ATOM 1474 O O A THR A 1 70 ? 27.22200 -2.25300 8.93900 0.700 9.15470 67 THR A O 1
ATOM 1475 O O B THR A 1 70 ? 27.44300 -2.25600 8.44400 0.300 10.45257 67 THR A O 1
ATOM 1496 N N A VAL A 1 71 ? 25.03600 -2.22100 9.45900 0.700 7.37303 68 VAL A N 1
ATOM 1497 N N B VAL A 1 71 ? 25.29600 -2.16300 9.13100 0.300 11.39690 68 VAL A N 1
ATOM 1498 C CA A VAL A 1 71 ? 24.70500 -1.19700 8.48100 0.700 8.09287 68 VAL A CA 1
ATOM 1499 C CA B VAL A 1 71 ? 24.89200 -1.14700 8.16600 0.300 11.26144 68 VAL A CA 1
ATOM 1500 C C A VAL A 1 71 ? 24.47400 0.10400 9.22100 0.700 9.05331 68 VAL A C 1
ATOM 1501 C C B VAL A 1 71 ? 24.63900 0.14700 8.92800 0.300 9.88660 68 VAL A C 1
ATOM 1502 O O A VAL A 1 71 ? 23.70600 0.15100 10.19000 0.700 10.84367 68 VAL A O 1
ATOM 1503 O O B VAL A 1 71 ? 23.66000 0.26600 9.67400 0.300 9.25668 68 VAL A O 1
ATOM 1528 N N A THR A 1 72 ? 25.15400 1.15200 8.77600 0.700 8.43287 69 THR A N 1
ATOM 1529 N N B THR A 1 72 ? 25.53700 1.11200 8.74800 0.300 9.84300 69 THR A N 1
ATOM 1530 C CA A THR A 1 72 ? 25.00400 2.47800 9.35100 0.700 9.24481 69 THR A CA 1
ATOM 1531 C CA B THR A 1 72 ? 25.41300 2.42700 9.36200 0.300 10.48072 69 THR A CA 1
ATOM 1532 C C A THR A 1 72 ? 24.56000 3.50900 8.33000 0.700 8.58796 69 THR A C 1
ATOM 1533 C C B THR A 1 72 ? 24.76900 3.43200 8.41500 0.300 10.59895 69 THR A C 1
ATOM 1534 O O A THR A 1 72 ? 23.65700 4.30100 8.61100 0.700 9.43794 69 THR A O 1
ATOM 1535 O O B THR A 1 72 ? 23.87000 4.17700 8.81500 0.300 10.66681 69 THR A O 1
ATOM 1556 N N A GLN A 1 73 ? 25.15900 3.51200 7.16100 0.700 8.80981 70 GLN A N 1
ATOM 1557 N N B GLN A 1 73 ? 25.21500 3.46700 7.16800 0.300 11.34746 70 GLN A N 1
ATOM 1558 C CA A GLN A 1 73 ? 24.85100 4.54300 6.19700 0.700 8.58546 70 GLN A CA 1
ATOM 1559 C CA B GLN A 1 73 ? 24.79700 4.55100 6.29700 0.300 10.95149 70 GLN A CA 1
ATOM 1560 C C A GLN A 1 73 ? 23.46100 4.34200 5.60300 0.700 8.16797 70 GLN A C 1
ATOM 1561 C C B GLN A 1 73 ? 23.37100 4.32400 5.79500 0.300 10.30701 70 GLN A C 1
ATOM 1562 O O A GLN A 1 73 ? 23.15600 3.25700 5.09400 0.700 8.22689 70 GLN A O 1
ATOM 1563 O O B GLN A 1 73 ? 22.97900 3.18700 5.53200 0.300 10.10176 70 GLN A O 1
ATOM 1590 N N A PRO A 1 74 ? 22.60200 5.36400 5.64200 0.700 7.84234 71 PRO A N 1
ATOM 1591 N N B PRO A 1 74 ? 22.58500 5.38800 5.65500 0.300 10.70873 71 PRO A N 1
ATOM 1592 C CA A PRO A 1 74 ? 21.28100 5.25500 5.02100 0.700 8.35211 71 PRO A CA 1
ATOM 1593 C CA B PRO A 1 74 ? 21.26300 5.25600 5.03900 0.300 10.80662 71 PRO A CA 1
ATOM 1594 C C A PRO A 1 74 ? 21.39000 5.06800 3.51900 0.700 7.51052 71 PRO A C 1
ATOM 1595 C C B PRO A 1 74 ? 21.37800 5.08200 3.53600 0.300 8.48026 71 PRO A C 1
ATOM 1596 O O A PRO A 1 74 ? 22.32000 5.55500 2.86800 0.700 8.20640 71 PRO A O 1
ATOM 1597 O O B PRO A 1 74 ? 22.30100 5.58900 2.89500 0.300 8.27908 71 PRO A O 1
ATOM 1618 N N . GLY A 1 75 ? 20.40200 4.37500 2.97500 1.000 7.40142 72 GLY A N 1
ATOM 1619 C CA . GLY A 1 75 ? 20.34900 4.07100 1.56400 1.000 7.55696 72 GLY A CA 1
ATOM 1620 C C . GLY A 1 75 ? 20.16400 2.59800 1.36000 1.000 7.10254 72 GLY A C 1
ATOM 1621 O O . GLY A 1 75 ? 19.90300 1.83400 2.29700 1.000 8.13661 72 GLY A O 1
ATOM 1625 N N . ALA A 1 76 ? 20.29900 2.18500 0.10900 1.000 7.21086 73 ALA A N 1
ATOM 1626 C CA . ALA A 1 76 ? 20.11200 0.80800 -0.29000 1.000 7.39654 73 ALA A CA 1
ATOM 1627 C C . ALA A 1 76 ? 21.46400 0.15500 -0.56500 1.000 7.33141 73 ALA A C 1
ATOM 1628 O O . ALA A 1 76 ? 22.39700 0.79000 -1.07600 1.000 7.41729 73 ALA A O 1
ATOM 1635 N N A TYR A 1 77 ? 21.49700 -1.14200 -0.30900 0.740 6.82099 74 TYR A N 1
ATOM 1636 N N B TYR A 1 77 ? 21.61200 -1.09700 -0.11300 0.260 9.39024 74 TYR A N 1
ATOM 1637 C CA A TYR A 1 77 ? 22.66300 -1.97800 -0.52900 0.740 6.58952 74 TYR A CA 1
ATOM 1638 C CA B TYR A 1 77 ? 22.67400 -1.99200 -0.56600 0.260 10.07674 74 TYR A CA 1
ATOM 1639 C C A TYR A 1 77 ? 22.19100 -3.16700 -1.34800 0.740 6.16308 74 TYR A C 1
ATOM 1640 C C B TYR A 1 77 ? 22.06400 -3.04700 -1.47200 0.260 7.72107 74 TYR A C 1
ATOM 1641 O O A TYR A 1 77 ? 21.31400 -3.90300 -0.89500 0.740 6.21004 74 TYR A O 1
ATOM 1642 O O B TYR A 1 77 ? 21.00500 -3.59900 -1.16900 0.260 7.58847 74 TYR A O 1
ATOM 1676 N N . LEU A 1 78 ? 22.76400 -3.38400 -2.54000 1.000 6.72008 75 LEU A N 1
ATOM 1677 C CA . LEU A 1 78 ? 22.53400 -4.63800 -3.25000 1.000 6.49911 75 LEU A CA 1
ATOM 1678 C C . LEU A 1 78 ? 23.75500 -5.50400 -3.00000 1.000 6.23296 75 LEU A C 1
ATOM 1679 O O . LEU A 1 78 ? 24.88300 -5.10300 -3.31800 1.000 7.28063 75 LEU A O 1
ATOM 1693 N N . VAL A 1 79 ? 23.52700 -6.65900 -2.39500 1.000 6.25717 76 VAL A N 1
ATOM 1694 C CA . VAL A 1 79 ? 24.57900 -7.61400 -2.10900 1.000 6.49339 76 VAL A CA 1
ATOM 1695 C C . VAL A 1 79 ? 24.36000 -8.85200 -2.95600 1.000 6.54262 76 VAL A C 1
ATOM 1696 O O . VAL A 1 79 ? 23.23400 -9.18300 -3.34900 1.000 6.60898 76 VAL A O 1
ATOM 1709 N N . LYS A 1 80 ? 25.46800 -9.53600 -3.24100 1.000 7.06822 77 LYS A N 1
ATOM 1710 C CA . LYS A 1 80 ? 25.44600 -10.77200 -3.99700 1.000 6.63250 77 LYS A CA 1
ATOM 1711 C C . LYS A 1 80 ? 26.19000 -11.85900 -3.24300 1.000 6.84016 77 LYS A C 1
ATOM 1712 O O . LYS A 1 80 ? 27.04000 -11.60000 -2.39900 1.000 7.99279 77 LYS A O 1
ATOM 1728 N N . CYS A 1 81 ? 25.90900 -13.09100 -3.61800 1.000 6.99982 78 CYS A N 1
ATOM 1729 C CA . CYS A 1 81 ? 26.83200 -14.18900 -3.38600 1.000 7.18934 78 CYS A CA 1
ATOM 1730 C C . CYS A 1 81 ? 27.82100 -14.20500 -4.55200 1.000 7.03928 78 CYS A C 1
ATOM 1731 O O . CYS A 1 81 ? 27.41400 -14.16900 -5.71700 1.000 8.32521 78 CYS A O 1
ATOM 1738 N N . THR A 1 82 ? 29.11700 -14.17500 -4.23100 1.000 7.52478 79 THR A N 1
ATOM 1739 C CA . THR A 1 82 ? 30.15300 -14.03200 -5.25200 1.000 7.97511 79 THR A CA 1
ATOM 1740 C C . THR A 1 82 ? 30.01500 -15.09000 -6.35800 1.000 7.61542 79 THR A C 1
ATOM 1741 O O . THR A 1 82 ? 29.90800 -14.73000 -7.53800 1.000 8.65727 79 THR A O 1
ATOM 1752 N N . PRO A 1 83 ? 30.01300 -16.39100 -6.04600 1.000 7.32120 80 PRO A N 1
ATOM 1753 C CA . PRO A 1 83 ? 29.89100 -17.37800 -7.13300 1.000 7.61032 80 PRO A CA 1
ATOM 1754 C C . PRO A 1 83 ? 28.54300 -17.36600 -7.82900 1.000 7.24779 80 PRO A C 1
ATOM 1755 O O . PRO A 1 83 ? 28.46400 -17.78400 -8.99200 1.000 7.90188 80 PRO A O 1
ATOM 1766 N N . HIS A 1 84 ? 27.46400 -16.97000 -7.14700 1.000 7.05618 81 HIS A N 1
ATOM 1767 C CA . HIS A 1 84 ? 26.12400 -17.24800 -7.64500 1.000 7.01092 81 HIS A CA 1
ATOM 1768 C C . HIS A 1 84 ? 25.37000 -16.01800 -8.12700 1.000 6.68791 81 HIS A C 1
ATOM 1769 O O . HIS A 1 84 ? 24.16100 -16.09500 -8.36700 1.000 6.90950 81 HIS A O 1
ATOM 1783 N N . TYR A 1 85 ? 26.06600 -14.91400 -8.37000 1.000 7.11488 82 TYR A N 1
ATOM 1784 C CA . TYR A 1 85 ? 25.40500 -13.71000 -8.86400 1.000 7.45672 82 TYR A CA 1
ATOM 1785 C C . TYR A 1 85 ? 24.61300 -13.96100 -10.15800 1.000 7.49403 82 TYR A C 1
ATOM 1786 O O . TYR A 1 85 ? 23.47800 -13.49700 -10.30900 1.000 7.71456 82 TYR A O 1
ATOM 1804 N N . ALA A 1 86 ? 25.20800 -14.67800 -11.12100 1.000 8.09331 83 ALA A N 1
ATOM 1805 C CA . ALA A 1 86 ? 24.54500 -14.88100 -12.41700 1.000 8.55560 83 ALA A CA 1
ATOM 1806 C C . ALA A 1 86 ? 23.28200 -15.72300 -12.30300 1.000 8.14226 83 ALA A C 1
ATOM 1807 O O . ALA A 1 86 ? 22.43000 -15.69500 -13.20600 1.000 9.67908 83 ALA A O 1
ATOM 1814 N N . MET A 1 87 ? 23.16300 -16.48700 -11.22400 1.000 7.55511 84 MET A N 1
ATOM 1815 C CA . MET A 1 87 ? 22.00300 -17.31600 -10.96200 1.000 7.98551 84 MET A CA 1
ATOM 1816 C C . MET A 1 87 ? 20.94500 -16.54500 -10.18500 1.000 7.90935 84 MET A C 1
ATOM 1817 O O . MET A 1 87 ? 19.85400 -17.07500 -9.95800 1.000 8.93714 84 MET A O 1
ATOM 1830 N N . GLY A 1 88 ? 21.24200 -15.30400 -9.80600 1.000 7.25225 85 GLY A N 1
ATOM 1831 C CA . GLY A 1 88 ? 20.29000 -14.47100 -9.12700 1.000 7.82955 85 GLY A CA 1
ATOM 1832 C C . GLY A 1 88 ? 20.45500 -14.34400 -7.62700 1.000 6.71825 85 GLY A C 1
ATOM 1833 O O . GLY A 1 88 ? 19.53600 -13.85000 -6.98000 1.000 7.15142 85 GLY A O 1
ATOM 1837 N N . MET A 1 89 ? 21.58400 -14.77300 -7.05800 1.000 6.81338 86 MET A N 1
ATOM 1838 C CA . MET A 1 89 ? 21.70700 -14.82400 -5.59200 1.000 6.65341 86 MET A CA 1
ATOM 1839 C C . MET A 1 89 ? 22.08200 -13.44700 -5.07100 1.000 6.29101 86 MET A C 1
ATOM 1840 O O . MET A 1 89 ? 23.25300 -13.09100 -4.97500 1.000 6.91158 86 MET A O 1
ATOM 1854 N N . ILE A 1 90 ? 21.03800 -12.68000 -4.71400 1.000 6.20745 87 ILE A N 1
ATOM 1855 C CA . ILE A 1 90 ? 21.15200 -11.29400 -4.29000 1.000 6.22928 87 ILE A CA 1
ATOM 1856 C C . ILE A 1 90 ? 20.19400 -11.00700 -3.13600 1.000 6.17815 87 ILE A C 1
ATOM 1857 O O . ILE A 1 90 ? 19.19800 -11.70200 -2.91400 1.000 6.59530 87 ILE A O 1
ATOM 1871 N N . ALA A 1 91 ? 20.48000 -9.91300 -2.43700 1.000 6.14615 88 ALA A N 1
ATOM 1872 C CA . ALA A 1 91 ? 19.55600 -9.36600 -1.45200 1.000 6.53408 88 ALA A CA 1
ATOM 1873 C C . ALA A 1 91 ? 19.67600 -7.85300 -1.46300 1.000 6.28331 88 ALA A C 1
ATOM 1874 O O . ALA A 1 91 ? 20.74800 -7.29600 -1.69700 1.000 6.78073 88 ALA A O 1
ATOM 1881 N N . LEU A 1 92 ? 18.55800 -7.20200 -1.18400 1.000 6.13358 89 LEU A N 1
ATOM 1882 C CA . LEU A 1 92 ? 18.48200 -5.75100 -1.04800 1.000 6.08862 89 LEU A CA 1
ATOM 1883 C C . LEU A 1 92 ? 18.33400 -5.40100 0.43300 1.000 5.80374 89 LEU A C 1
ATOM 1884 O O . LEU A 1 92 ? 17.39400 -5.85700 1.08300 1.000 6.57922 89 LEU A O 1
ATOM 1900 N N . ILE A 1 93 ? 19.24800 -4.57700 0.94800 1.000 6.37113 90 ILE A N 1
ATOM 1901 C CA . ILE A 1 93 ? 19.13300 -4.02300 2.29900 1.000 6.72056 90 ILE A CA 1
ATOM 1902 C C . ILE A 1 93 ? 18.74400 -2.56600 2.14500 1.000 7.08984 90 ILE A C 1
ATOM 1903 O O . ILE A 1 93 ? 19.43600 -1.80300 1.46700 1.000 8.18047 90 ILE A O 1
ATOM 1919 N N . ALA A 1 94 ? 17.65200 -2.17200 2.77900 1.000 7.33647 91 ALA A N 1
ATOM 1920 C CA . ALA A 1 94 ? 17.19600 -0.79100 2.75900 1.000 8.30033 91 ALA A CA 1
ATOM 1921 C C . ALA A 1 94 ? 17.36400 -0.21800 4.15500 1.000 8.51878 91 ALA A C 1
ATOM 1922 O O . ALA A 1 94 ? 16.72200 -0.69200 5.09100 1.000 9.69435 91 ALA A O 1
ATOM 1929 N N . VAL A 1 95 ? 18.23000 0.77700 4.29000 1.000 9.08682 92 VAL A N 1
ATOM 1930 C CA . VAL A 1 95 ? 18.51300 1.43300 5.56000 1.000 10.35377 92 VAL A CA 1
ATOM 1931 C C . VAL A 1 95 ? 17.82800 2.78800 5.55200 1.000 9.04745 92 VAL A C 1
ATOM 1932 O O . VAL A 1 95 ? 18.17100 3.67000 4.76300 1.000 8.51486 92 VAL A O 1
ATOM 1943 N N . GLY A 1 96 ? 16.85400 2.94200 6.43800 1.000 9.47627 93 GLY A N 1
ATOM 1944 C CA . GLY A 1 96 ? 16.03600 4.13000 6.48100 1.000 9.92327 93 GLY A CA 1
ATOM 1945 C C . GLY A 1 96 ? 14.98300 4.14200 5.39400 1.000 9.45069 93 GLY A C 1
ATOM 1946 O O . GLY A 1 96 ? 14.91900 3.27300 4.51900 1.000 10.42236 93 GLY A O 1
ATOM 1950 N N . ASP A 1 97 ? 14.15100 5.17400 5.44600 1.000 10.83121 94 ASP A N 1
ATOM 1951 C CA . ASP A 1 97 ? 13.05700 5.30700 4.50200 1.000 12.24089 94 ASP A CA 1
ATOM 1952 C C . ASP A 1 97 ? 13.55600 5.91300 3.19400 1.000 11.12156 94 ASP A C 1
ATOM 1953 O O . ASP A 1 97 ? 14.59300 6.58100 3.13800 1.000 10.52603 94 ASP A O 1
ATOM 1962 N N A SER A 1 98 ? 12.78200 5.68300 2.13500 0.640 12.09517 95 SER A N 1
ATOM 1963 N N B SER A 1 98 ? 12.79800 5.67700 2.12800 0.360 12.76676 95 SER A N 1
ATOM 1964 C CA A SER A 1 98 ? 13.02000 6.21700 0.79700 0.640 13.41271 95 SER A CA 1
ATOM 1965 C CA B SER A 1 98 ? 13.04300 6.26400 0.81400 0.360 13.88595 95 SER A CA 1
ATOM 1966 C C A SER A 1 98 ? 14.51400 6.22800 0.44200 0.640 9.82510 95 SER A C 1
ATOM 1967 C C B SER A 1 98 ? 14.54300 6.24500 0.48700 0.360 10.95802 95 SER A C 1
ATOM 1968 O O A SER A 1 98 ? 15.06500 7.27400 0.09000 0.640 9.84272 95 SER A O 1
ATOM 1969 O O B SER A 1 98 ? 15.13900 7.29800 0.24900 0.360 11.37849 95 SER A O 1
ATOM 1984 N N . PRO A 1 99 ? 15.17400 5.07200 0.49000 1.000 9.56199 96 PRO A N 1
ATOM 1985 C CA . PRO A 1 99 ? 16.62400 5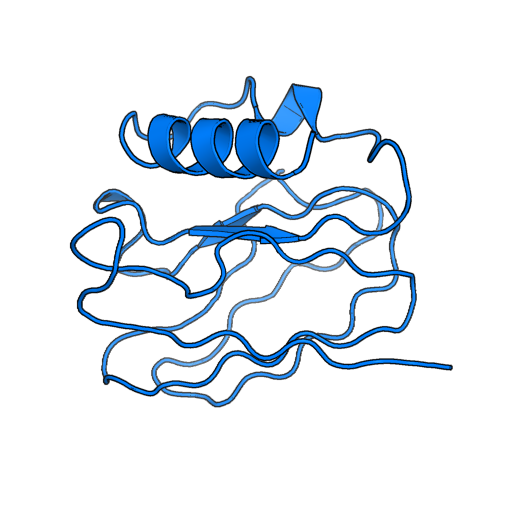.03100 0.25700 1.000 8.95685 96 PRO A CA 1
ATOM 1986 C C . PRO A 1 99 ? 17.00300 5.73300 -1.03500 1.000 8.09894 96 PRO A C 1
ATOM 1987 O O . PRO A 1 99 ? 16.49100 5.41500 -2.11100 1.000 8.83756 96 PRO A O 1
ATOM 1996 N N . ALA A 1 100 ? 17.94400 6.67000 -0.92800 1.000 7.80347 97 ALA A N 1
ATOM 1997 C CA . ALA A 1 100 ? 18.14800 7.65300 -1.99100 1.000 8.08934 97 ALA A CA 1
ATOM 1998 C C . ALA A 1 100 ? 18.69500 7.04000 -3.27000 1.000 7.61825 97 ALA A C 1
ATOM 1999 O O . ALA A 1 100 ? 18.43200 7.57300 -4.35300 1.000 9.51352 97 ALA A O 1
ATOM 2006 N N . ASN A 1 101 ? 19.46000 5.96000 -3.16200 1.000 7.03505 98 ASN A N 1
ATOM 2007 C CA . ASN A 1 101 ? 20.11000 5.32300 -4.29600 1.000 7.39067 98 ASN A CA 1
ATOM 2008 C C . ASN A 1 101 ? 19.34300 4.12400 -4.82800 1.000 6.93967 98 ASN A C 1
ATOM 2009 O O . ASN A 1 101 ? 19.86000 3.40900 -5.68600 1.000 7.68265 98 ASN A O 1
ATOM 2020 N N . LEU A 1 102 ? 18.10300 3.90100 -4.38700 1.000 7.35866 99 LEU A N 1
ATOM 2021 C CA . LEU A 1 102 ? 17.38700 2.72100 -4.86200 1.000 7.85561 99 LEU A CA 1
ATOM 2022 C C . LEU A 1 102 ? 17.08400 2.79200 -6.35500 1.000 7.33023 99 LEU A C 1
ATOM 2023 O O . LEU A 1 102 ? 17.26600 1.80200 -7.06100 1.000 7.67447 99 LEU A O 1
ATOM 2036 N N . ASP A 1 103 ? 16.61200 3.93400 -6.85200 1.000 7.32189 100 ASP A N 1
ATOM 2037 C CA . ASP A 1 103 ? 16.28300 4.01900 -8.27500 1.000 7.95968 100 ASP A CA 1
ATOM 2038 C C . ASP A 1 103 ? 17.53200 3.80600 -9.13300 1.000 7.09633 100 ASP A C 1
ATOM 2039 O O . ASP A 1 103 ? 17.47300 3.17500 -10.19600 1.000 7.71603 100 ASP A O 1
ATOM 2048 N N . GLN A 1 104 ? 18.67300 4.32800 -8.68000 1.000 7.10291 101 GLN A N 1
ATOM 2049 C CA . GLN A 1 104 ? 19.94500 4.09300 -9.35100 1.000 7.05744 101 GLN A CA 1
ATOM 2050 C C . GLN A 1 104 ? 20.26300 2.60700 -9.40200 1.000 6.84154 101 GLN A C 1
ATOM 2051 O O . GLN A 1 104 ? 20.58400 2.06500 -10.46800 1.000 7.41972 101 GLN A O 1
ATOM 2065 N N . ILE A 1 105 ? 20.16300 1.92100 -8.25800 1.000 6.68309 102 ILE A N 1
ATOM 2066 C CA . ILE A 1 105 ? 20.40400 0.48900 -8.23300 1.000 7.19680 102 ILE A CA 1
ATOM 2067 C C . ILE A 1 105 ? 19.45600 -0.23200 -9.18000 1.000 7.15165 102 ILE A C 1
ATOM 2068 O O . ILE A 1 105 ? 19.87100 -1.12700 -9.91300 1.000 8.08764 102 ILE A O 1
ATOM 2084 N N . VAL A 1 106 ? 18.17400 0.14000 -9.18500 1.000 7.33002 103 VAL A N 1
ATOM 2085 C CA . VAL A 1 106 ? 17.21700 -0.51500 -10.07600 1.000 7.77041 103 VAL A CA 1
ATOM 2086 C C . VAL A 1 106 ? 17.63900 -0.35500 -11.54100 1.000 7.57950 103 VAL A C 1
ATOM 2087 O O . VAL A 1 106 ? 17.50800 -1.28800 -12.34000 1.000 8.46569 103 VAL A O 1
ATOM 2100 N N A SER A 1 107 ? 18.16600 0.81900 -11.89900 0.490 7.20301 104 SER A N 1
ATOM 2101 N N B SER A 1 107 ? 18.15800 0.82100 -11.90200 0.510 7.70203 104 SER A N 1
ATOM 2102 C CA A SER A 1 107 ? 18.55000 1.10500 -13.27800 0.490 7.16572 104 SER A CA 1
ATOM 2103 C CA B SER A 1 107 ? 18.53800 1.10000 -13.28100 0.510 8.34482 104 SER A CA 1
ATOM 2104 C C A SER A 1 107 ? 19.89400 0.50800 -13.67500 0.490 7.67435 104 SER A C 1
ATOM 2105 C C B SER A 1 107 ? 19.89400 0.51700 -13.67300 0.510 7.98222 104 SER A C 1
ATOM 2106 O O A SER A 1 107 ? 20.18800 0.42200 -14.87000 0.490 9.24425 104 SER A O 1
ATOM 2107 O O B SER A 1 107 ? 20.19300 0.44400 -14.86800 0.510 9.34538 104 SER A O 1
ATOM 2122 N N . ALA A 1 108 ? 20.71300 0.09600 -12.71700 1.000 7.64294 105 ALA A N 1
ATOM 2123 C CA . ALA A 1 108 ? 22.07700 -0.29700 -13.01500 1.000 7.83451 105 ALA A CA 1
ATOM 2124 C C . ALA A 1 108 ? 22.13600 -1.57900 -13.84300 1.000 7.74587 105 ALA A C 1
ATOM 2125 O O . ALA A 1 108 ? 21.25100 -2.43600 -13.79800 1.000 8.39629 105 ALA A O 1
ATOM 2133 N N . LYS A 1 109 ? 23.21500 -1.71700 -14.60700 1.000 8.38062 106 LYS A N 1
ATOM 2134 C CA . LYS A 1 109 ? 23.43200 -2.93800 -15.36600 1.000 9.59115 106 LYS A CA 1
ATOM 2135 C C . LYS A 1 109 ? 23.60400 -4.11600 -14.41600 1.000 9.20396 106 LYS A C 1
ATOM 2136 O O . LYS A 1 109 ? 24.40100 -4.05600 -13.47300 1.000 9.74512 106 LYS A O 1
ATOM 2151 N N A LYS A 1 110 ? 22.81600 -5.16200 -14.64500 0.670 8.62046 107 LYS A N 1
ATOM 2152 N N B LYS A 1 110 ? 22.91500 -5.21900 -14.68600 0.330 10.99803 107 LYS A N 1
ATOM 2153 C CA A LYS A 1 110 ? 22.84800 -6.37500 -13.84100 0.670 8.07248 107 LYS A CA 1
ATOM 2154 C CA B LYS A 1 110 ? 23.12700 -6.40300 -13.85600 0.330 12.63698 107 LYS A CA 1
ATOM 2155 C C A LYS A 1 110 ? 22.08900 -7.46400 -14.59500 0.670 8.11136 107 LYS A C 1
ATOM 2156 C C B LYS A 1 110 ? 22.52500 -7.63200 -14.52600 0.330 11.67433 107 LYS A C 1
ATOM 2157 O O A LYS A 1 110 ? 21.32700 -7.16600 -15.52000 0.670 8.89292 107 LYS A O 1
ATOM 2158 O O B LYS A 1 110 ? 21.77900 -7.49300 -15.50100 0.330 10.80020 107 LYS A O 1
ATOM 2195 N N A PRO A 1 111 ? 22.28800 -8.72500 -14.21800 0.670 8.06564 108 PRO A N 1
ATOM 2196 N N B PRO A 1 111 ? 22.83800 -8.84600 -14.06200 0.330 12.62128 108 PRO A N 1
ATOM 2197 C CA A PRO A 1 111 ? 21.62300 -9.82100 -14.93300 0.670 8.35555 108 PRO A CA 1
ATOM 2198 C CA B PRO A 1 111 ? 22.26200 -10.03700 -14.69900 0.330 13.75764 108 PRO A CA 1
ATOM 2199 C C A PRO A 1 111 ? 20.10300 -9.73300 -14.84600 0.670 7.99562 108 PRO A C 1
ATOM 2200 C C B PRO A 1 111 ? 20.74300 -9.98200 -14.68500 0.330 12.79582 108 PRO A C 1
ATOM 2201 O O A PRO A 1 111 ? 19.54100 -9.28700 -13.83900 0.670 8.12094 108 PRO A O 1
ATOM 2202 O O B PRO A 1 111 ? 20.12900 -9.44800 -13.76100 0.330 11.64729 108 PRO A O 1
ATOM 2223 N N A LYS A 1 112 ? 19.43800 -10.21400 -15.90700 0.670 8.69661 109 LYS A N 1
ATOM 2224 N N B LYS A 1 112 ? 20.13300 -10.56000 -15.72200 0.330 14.30885 109 LYS A N 1
ATOM 2225 C CA A LYS A 1 112 ? 17.97800 -10.20800 -15.95800 0.670 9.73050 109 LYS A CA 1
ATOM 2226 C CA B LYS A 1 112 ? 18.68500 -10.44700 -15.88700 0.330 15.36242 109 LYS A CA 1
ATOM 2227 C C A LYS A 1 112 ? 17.35400 -10.89300 -14.74200 0.670 7.67866 109 LYS A C 1
ATOM 2228 C C B LYS A 1 112 ? 17.93300 -11.03300 -14.69300 0.330 12.73390 109 LYS A C 1
ATOM 2229 O O A LYS A 1 112 ? 16.37900 -10.38800 -14.18200 0.670 7.55268 109 LYS A O 1
ATOM 2230 O O B LYS A 1 112 ? 17.02600 -10.39600 -14.14800 0.330 11.59306 109 LYS A O 1
ATOM 2257 N N A ILE A 1 113 ? 17.88600 -12.04000 -14.32000 0.670 7.83205 110 ILE A N 1
ATOM 2258 N N B ILE A 1 113 ? 18.28500 -12.25300 -14.28000 0.330 12.94329 110 ILE A N 1
ATOM 2259 C CA A ILE A 1 113 ? 17.28400 -12.73200 -13.18300 0.670 8.07222 110 ILE A CA 1
ATOM 2260 C CA B ILE A 1 113 ? 17.57000 -12.91600 -13.18600 0.330 13.16878 110 ILE A CA 1
ATOM 2261 C C A ILE A 1 113 ? 17.50300 -11.93300 -11.89900 0.670 7.34362 110 ILE A C 1
ATOM 2262 C C B ILE A 1 113 ? 17.61600 -12.07500 -11.91100 0.330 10.43856 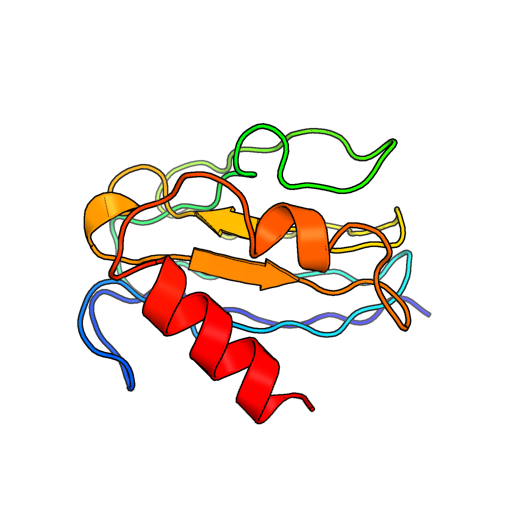110 ILE A C 1
ATOM 2263 O O A ILE A 1 113 ? 16.62600 -11.89200 -11.02600 0.670 7.62166 110 ILE A O 1
ATOM 2264 O O B ILE A 1 113 ? 16.72000 -12.15200 -11.06300 0.330 10.90606 110 ILE A O 1
ATOM 2295 N N . VAL A 1 114 ? 18.67100 -11.27800 -11.76200 1.000 8.51646 111 VAL A N 1
ATOM 2296 C CA . VAL A 1 114 ? 18.88400 -10.39100 -10.62100 1.000 8.05958 111 VAL A CA 1
ATOM 2297 C C . VAL A 1 114 ? 17.86800 -9.26600 -10.64800 1.000 7.83184 111 VAL A C 1
ATOM 2298 O O . VAL A 1 114 ? 17.25700 -8.94200 -9.62700 1.000 8.20395 111 VAL A O 1
ATOM 2312 N N . GLN A 1 115 ? 17.66800 -8.65700 -11.82200 1.000 8.65482 112 GLN A N 1
ATOM 2313 C CA . GLN A 1 115 ? 16.67500 -7.59900 -11.96500 1.000 8.61300 112 GLN A CA 1
ATOM 2314 C C . GLN A 1 115 ? 15.28900 -8.08300 -11.56200 1.000 8.83527 112 GLN A C 1
ATOM 2315 O O . GLN A 1 115 ? 14.55300 -7.37500 -10.87200 1.000 9.24351 112 GLN A O 1
ATOM 2328 N N . GLU A 1 116 ? 14.90400 -9.27200 -12.02800 1.000 9.08283 113 GLU A N 1
ATOM 2329 C CA . GLU A 1 116 ? 13.58500 -9.80300 -11.71100 1.000 10.35937 113 GLU A CA 1
ATOM 2330 C C . GLU A 1 116 ? 13.42900 -9.99000 -10.21000 1.000 8.78633 113 GLU A C 1
ATOM 2331 O O . GLU A 1 116 ? 12.40400 -9.62100 -9.62800 1.000 9.30736 113 GLU A O 1
ATOM 2343 N N . ARG A 1 117 ? 14.44400 -10.57000 -9.57100 1.000 8.37604 114 ARG A N 1
ATOM 2344 C CA . ARG A 1 117 ? 14.35500 -10.82700 -8.13400 1.000 7.96668 114 ARG A CA 1
ATOM 2345 C C . ARG A 1 117 ? 14.35300 -9.52500 -7.34200 1.000 7.62211 114 ARG A C 1
ATOM 2346 O O . ARG A 1 117 ? 13.64100 -9.40200 -6.33900 1.000 8.09910 114 ARG A O 1
ATOM 2367 N N . LEU A 1 118 ? 15.14100 -8.54200 -7.78800 1.000 7.59884 115 LEU A N 1
ATOM 2368 C CA . LEU A 1 118 ? 15.16900 -7.22700 -7.16000 1.000 7.50984 115 LEU A CA 1
ATOM 2369 C C . LEU A 1 118 ? 13.82000 -6.54000 -7.28000 1.000 7.71800 115 LEU A C 1
ATOM 2370 O O . LEU A 1 118 ? 13.28300 -6.01100 -6.30200 1.000 7.90938 115 LEU A O 1
ATOM 2386 N N . GLU A 1 119 ? 13.25500 -6.52500 -8.49800 1.000 8.26081 116 GLU A N 1
ATOM 2387 C CA . GLU A 1 119 ? 11.98600 -5.83900 -8.68400 1.000 9.74559 116 GLU A CA 1
ATOM 2388 C C . GLU A 1 119 ? 10.88900 -6.49900 -7.85900 1.000 9.20746 116 GLU A C 1
ATOM 2389 O O . GLU A 1 119 ? 10.00600 -5.81400 -7.33300 1.000 9.57095 116 GLU A O 1
ATOM 2401 N N . LYS A 1 120 ? 10.94500 -7.82600 -7.72000 1.000 9.68977 117 LYS A N 1
ATOM 2402 C CA . LYS A 1 120 ? 9.93000 -8.51500 -6.94300 1.000 10.68975 117 LYS A CA 1
ATOM 2403 C C . LYS A 1 120 ? 9.99000 -8.08900 -5.48200 1.000 8.82037 117 LYS A C 1
ATOM 2404 O O . LYS A 1 120 ? 8.95000 -7.83000 -4.86800 1.000 9.63607 117 LYS A O 1
ATOM 2423 N N . VAL A 1 121 ? 11.19600 -8.03400 -4.89300 1.000 8.58822 118 VAL A N 1
ATOM 2424 C CA . VAL A 1 121 ? 11.24400 -7.66700 -3.47800 1.000 8.82604 118 VAL A CA 1
ATOM 2425 C C . VAL A 1 121 ? 10.85800 -6.20800 -3.27100 1.000 8.55413 118 VAL A C 1
ATOM 2426 O O . VAL A 1 121 ? 10.25300 -5.86700 -2.25000 1.000 9.25329 118 VAL A O 1
ATOM 2439 N N . ILE A 1 122 ? 11.19100 -5.32100 -4.20600 1.000 8.45215 119 ILE A N 1
ATOM 2440 C CA . ILE A 1 122 ? 10.76300 -3.93100 -4.08300 1.000 8.93585 119 ILE A CA 1
ATOM 2441 C C . ILE A 1 122 ? 9.24200 -3.85100 -4.11400 1.000 9.52350 119 ILE A C 1
ATOM 2442 O O . ILE A 1 122 ? 8.61900 -3.13700 -3.31900 1.000 10.54259 119 ILE A O 1
ATOM 2458 N N . ALA A 1 123 ? 8.62100 -4.59000 -5.03100 1.000 10.20489 120 ALA A N 1
ATOM 2459 C CA . ALA A 1 123 ? 7.16600 -4.57100 -5.12600 1.000 11.91179 120 ALA A CA 1
ATOM 2460 C C . ALA A 1 123 ? 6.52600 -5.13500 -3.86100 1.000 11.63284 120 ALA A C 1
ATOM 2461 O O . ALA A 1 123 ? 5.50900 -4.61700 -3.38200 1.000 12.95619 120 ALA A O 1
ATOM 2467 N N . SER A 1 124 ? 7.10500 -6.20400 -3.31000 1.000 12.14297 121 SER A N 1
ATOM 2468 C CA . SER A 1 124 ? 6.55300 -6.81300 -2.10400 1.000 14.53345 121 SER A CA 1
ATOM 2469 C C . SER A 1 124 ? 6.66300 -5.88300 -0.90300 1.000 14.53679 121 SER A C 1
ATOM 2470 O O . SER A 1 124 ? 5.81500 -5.92700 -0.00600 1.000 15.58651 121 SER A O 1
ATOM 2478 N N . ALA A 1 125 ? 7.70300 -5.05100 -0.86100 1.000 14.77275 122 ALA A N 1
ATOM 2479 C CA . ALA A 1 125 ? 7.91300 -4.14000 0.25500 1.000 17.35328 122 ALA A CA 1
ATOM 2480 C C . ALA A 1 125 ? 7.07200 -2.87500 0.14800 1.000 21.19141 122 ALA A C 1
ATOM 2481 O O . ALA A 1 125 ? 6.87700 -2.19100 1.15900 1.000 22.47288 122 ALA A O 1
ATOM 2488 N N . LYS A 1 126 ? 6.57200 -2.55700 -1.04400 1.000 26.99822 123 LYS A N 1
ATOM 2489 C CA . LYS A 1 126 ? 5.86300 -1.30300 -1.28900 1.000 34.92359 123 LYS A CA 1
ATOM 2490 C C . LYS A 1 126 ? 4.52100 -1.25400 -0.55600 1.000 31.20041 123 LYS A C 1
ATOM 2491 O O . LYS A 1 126 ? 3.93500 -2.28400 -0.23000 1.000 29.84625 123 LYS A O 1
#

B-factor: mean 15.0, std 8.88, range [2.74, 83.27]

Organism: Alcaligenes faecalis (NCBI:txid511)

Nearest PDB structures (foldseek):
  8k9p-assembly1_A  TM=1.001E+00  e=3.375E-26  Alcaligenes faecalis
  1py0-assembly1_A  TM=9.957E-01  e=1.758E-25  Alcaligenes faecalis
  5paz-assembly1_A  TM=9.922E-01  e=3.113E-25  Alcaligenes faecalis
  8hm9-assembly2_B  TM=9.756E-01  e=7.656E-22  Achromobacter cycloclastes
  5ztd-assembly2_B  TM=9.709E-01  e=4.608E-22  Achromobacter cycloclastes

Foldseek 3Di:
DADEDEWEFDCADDLGGTEIVVQEAEHEAFYKYWYADPDFDWWKWWDVVFDDVPDDTDTGDTRDGDIHHDHDAAKTWMATVVCQLVQYIHIYGYDPPHPCLVVVLPDDGHPSNNVSSVVVVVVVD

Sequence (125 aa):
AASSEENIIEEVHMLNKGAEEGAMVFEEPAYYIKKANNPPGGDDTTVVTTFIPVDKKGHNVEESIIKKDDMMIIPPEGAEKFFKSKKIINNEENNYVVLLTTVVTTQQPPGAYYLVKCTPHYAMGMIALIAVGDSSPANLDQIVSSAKKKPPKKIIVQERLEKVIASAK

Radius of gyration: 13.0 Å; Cα contacts (8 Å, |Δi|>4): 387; chains: 1; bounding box: 29×32×36 Å

Solvent-accessible surface area: 6659 Å² total; per-residue (Å²): 151,73,103,85,34,90,0,62,0,24,71,161,30,101,81,33,57,46,6,4,62,56,20,56,2,88,2,75,73,27,9,26,0,14,0,43,36,76,41,174,30,0,2,0,36,11,11,169,116,10,29,7,158,63,23,140,180,22,133,6,157,81,67,64,88,47,89,16,82,1,71,64,85,3,0,6,0,0,41,0,48,62,26,39,71,96,1,0,3,0,0,0,1,1,15,128,108,22,104,24,29,117,82,0,42,97,27,202,29,44,160,65,0,37,75,25,0,86,110,22,44,64,90,55,207

Secondary structure (DSSP, 8-state):
---EEEEEEEEEETTEEEEEESSEEEE-TT-EEEEE-SSSS---EEPTT-S-TTPPP-BPPTT--EEEE--SSEEEEEE-TTTGGGT-EEEEEESSS-TTHHHHHHS---HHHHHHHHHHHHHH-